Protein AF-A0A960SF03-F1 (afdb_monomer_lite)

Radius of gyration: 36.75 Å; chains: 1; bounding box: 116×66×114 Å

Sequence (237 aa):
MPNILRLIGLLGLVPLVPVLGNDIDDLQKKVNALTARVELLEKHLGMAKVSDAKALNTAPELLNLSELALIGKGKFETFCMACHKHEYSDPMLAPPMATVMDHYKQVLGKNKNKFVDTIVAWVKEPSTEKTLMPGAIRNFNLMPPFVLPDPDLEAIATYLFEAEIPKPGNFEEHLRMERRQLNQGGQGFGQGRGFGGNGRNLSQNQGLHTNTLRESETDSPSGSGHVSIKQSELTEL

pLDDT: mean 72.07, std 22.83, range [32.38, 98.25]

Secondary structure (DSSP, 8-state):
---------------------SHHHHHHHHHHHHHHHHHHHHHHHTPPPGGG-GGGTTHHHHTTS-HHHHHHHHHHHHHTTTTS-SS--SSPSS--HHHHHHHHHHHHTT-HHHHHHHHHHHHHS--TTT-S-HHHHHHH-PPPP----HHHHHHHHHHHHHS-PPPPTTHHHHHHHHHHHHHHTTSSS------------------------------------------------

Foldseek 3Di:
DDDDDDDDPDDDPPPPDPPPPDPVVVVVVVVVVVVVVVVVCCVVVVPPPPVPCPVCVVPPQVVQADPLLVLLVVLCVVPPCVQQPQADDVVHQFHHLLVVLVQLCVVVPLDLVVQLVLQLCCLQDPDCVSDSCVVRCVVNNTDDRDDDPSSNSSSNSSNSNRGPRRHYPCNVVVVVVVVVVVVVVVPPDDDPPDPPDDDDDDDDDDDDDDDDDDDDDDDDDDDDDDDDDDDDDDDDD

Structure (mmCIF, N/CA/C/O backbone):
data_AF-A0A960SF03-F1
#
_entry.id   AF-A0A960SF03-F1
#
loop_
_atom_site.group_PDB
_atom_site.id
_atom_site.type_symbol
_atom_site.label_atom_id
_atom_site.label_alt_id
_atom_site.label_comp_id
_atom_site.label_asym_id
_atom_site.label_entity_id
_atom_site.label_seq_id
_atom_site.pdbx_PDB_ins_code
_atom_site.Cartn_x
_atom_site.Cartn_y
_atom_site.Cartn_z
_atom_site.occupancy
_atom_site.B_iso_or_equiv
_atom_site.auth_seq_id
_atom_site.auth_comp_id
_atom_site.auth_asym_id
_atom_site.auth_atom_id
_atom_site.pdbx_PDB_model_num
ATOM 1 N N . MET A 1 1 ? -77.019 4.142 58.036 1.00 43.19 1 MET A N 1
ATOM 2 C CA . MET A 1 1 ? -76.338 3.587 56.845 1.00 43.19 1 MET A CA 1
ATOM 3 C C . MET A 1 1 ? -74.837 3.795 57.024 1.00 43.19 1 MET A C 1
ATOM 5 O O . MET A 1 1 ? -74.480 4.853 57.534 1.00 43.19 1 MET A O 1
ATOM 9 N N . PRO A 1 2 ? -73.982 2.800 56.739 1.00 48.50 2 PRO A N 1
ATOM 10 C CA . PRO A 1 2 ? -72.577 2.805 57.135 1.00 48.50 2 PRO A CA 1
ATOM 11 C C . PRO A 1 2 ? -71.659 3.483 56.101 1.00 48.50 2 PRO A C 1
ATOM 13 O O . PRO A 1 2 ? -71.870 3.353 54.904 1.00 48.50 2 PRO A O 1
ATOM 16 N N . ASN A 1 3 ? -70.652 4.189 56.626 1.00 41.06 3 ASN A N 1
ATOM 17 C CA . ASN A 1 3 ? -69.213 4.055 56.351 1.00 41.06 3 ASN A CA 1
ATOM 18 C C . ASN A 1 3 ? -68.720 3.989 54.883 1.00 41.06 3 ASN A C 1
ATOM 20 O O . ASN A 1 3 ? -69.037 3.049 54.166 1.00 41.06 3 ASN A O 1
ATOM 24 N N . ILE A 1 4 ? -67.807 4.896 54.500 1.00 47.69 4 ILE A N 1
ATOM 25 C CA . ILE A 1 4 ? -66.389 4.596 54.180 1.00 47.69 4 ILE A CA 1
ATOM 26 C C . ILE A 1 4 ? -65.708 5.836 53.564 1.00 47.69 4 ILE A C 1
ATOM 28 O O . ILE A 1 4 ? -66.005 6.280 52.457 1.00 47.69 4 ILE A O 1
ATOM 32 N N . LEU A 1 5 ? -64.757 6.354 54.342 1.00 47.44 5 LEU A N 1
ATOM 33 C CA . LEU A 1 5 ? -63.533 7.067 53.971 1.00 47.44 5 LEU A CA 1
ATOM 34 C C . LEU A 1 5 ? -63.107 6.906 52.494 1.00 47.44 5 LEU A C 1
ATOM 36 O O . LEU A 1 5 ? -62.785 5.801 52.055 1.00 47.44 5 LEU A O 1
ATOM 40 N N . ARG A 1 6 ? -62.958 8.015 51.759 1.00 50.38 6 ARG A N 1
ATOM 41 C CA . ARG A 1 6 ? -62.117 8.054 50.553 1.00 50.38 6 ARG A CA 1
ATOM 42 C C . ARG A 1 6 ? -61.042 9.132 50.649 1.00 50.38 6 ARG A C 1
ATOM 44 O O . ARG A 1 6 ? -61.290 10.309 50.438 1.00 50.38 6 ARG A O 1
ATOM 51 N N . LEU A 1 7 ? -59.865 8.618 51.001 1.00 45.84 7 LEU A N 1
ATOM 52 C CA . LEU A 1 7 ? -58.521 8.949 50.530 1.00 45.84 7 LEU A CA 1
ATOM 53 C C . LEU A 1 7 ? -58.148 10.429 50.373 1.00 45.84 7 LEU A C 1
ATOM 55 O O . LEU A 1 7 ? -58.387 11.071 49.355 1.00 45.84 7 LEU A O 1
ATOM 59 N N . ILE A 1 8 ? -57.374 10.870 51.361 1.00 48.88 8 ILE A N 1
ATOM 60 C CA . ILE A 1 8 ? -56.307 11.859 51.229 1.00 48.88 8 ILE A CA 1
ATOM 61 C C . ILE A 1 8 ? -55.327 11.347 50.159 1.00 48.88 8 ILE A C 1
ATOM 63 O O . ILE A 1 8 ? -54.711 10.294 50.331 1.00 48.88 8 ILE A O 1
ATOM 67 N N . GLY A 1 9 ? -55.206 12.079 49.050 1.00 40.88 9 GLY A N 1
ATOM 68 C CA . GLY A 1 9 ? -54.171 11.872 48.040 1.00 40.88 9 GLY A CA 1
ATOM 69 C C . GLY A 1 9 ? -52.809 12.218 48.630 1.00 40.88 9 GLY A C 1
ATOM 70 O O . GLY A 1 9 ? -52.430 13.385 48.692 1.00 40.88 9 GLY A O 1
ATOM 71 N N . LEU A 1 10 ? -52.118 11.193 49.124 1.00 44.62 10 LEU A N 1
ATOM 72 C CA . LEU A 1 10 ? -50.764 11.288 49.643 1.00 44.62 10 LEU A CA 1
ATOM 73 C C . LEU A 1 10 ? -49.784 11.577 48.501 1.00 44.62 10 LEU A C 1
ATOM 75 O O . LEU A 1 10 ? -49.874 10.995 47.420 1.00 44.62 10 LEU A O 1
ATOM 79 N N . LEU A 1 11 ? -48.836 12.460 48.804 1.00 50.38 11 LEU A N 1
ATOM 80 C CA . LEU A 1 11 ? -47.629 12.738 48.045 1.00 50.38 11 LEU A CA 1
ATOM 81 C C . LEU A 1 11 ? -47.018 11.465 47.443 1.00 50.38 11 LEU A C 1
ATOM 83 O O . LEU A 1 11 ? -46.666 10.531 48.159 1.00 50.38 11 LEU A O 1
ATOM 87 N N . GLY A 1 12 ? -46.798 11.502 46.135 1.00 41.81 12 GLY A N 1
ATOM 88 C CA . GLY A 1 12 ? -45.957 10.558 45.418 1.00 41.81 12 GLY A CA 1
ATOM 89 C C . GLY A 1 12 ? -45.112 11.307 44.401 1.00 41.81 12 GLY A C 1
ATOM 90 O O . GLY A 1 12 ? -45.303 11.140 43.201 1.00 41.81 12 GLY A O 1
ATOM 91 N N . LEU A 1 13 ? -44.202 12.168 44.874 1.00 49.03 13 LEU A N 1
ATOM 92 C CA . LEU A 1 13 ? -43.032 12.528 44.077 1.00 49.03 13 LEU A CA 1
ATOM 93 C C . LEU A 1 13 ? -42.278 11.215 43.842 1.00 49.03 13 LEU A C 1
ATOM 95 O O . LEU A 1 13 ? -41.669 10.680 44.765 1.00 49.03 13 LEU A O 1
ATOM 99 N N . VAL A 1 14 ? -42.370 10.665 42.636 1.00 52.06 14 VAL A N 1
ATOM 100 C CA . VAL A 1 14 ? -41.477 9.593 42.201 1.00 52.06 14 VAL A CA 1
ATOM 101 C C . VAL A 1 14 ? -40.095 10.234 42.072 1.00 52.06 14 VAL A C 1
ATOM 103 O O . VAL A 1 14 ? -39.940 11.127 41.234 1.00 52.06 14 VAL A O 1
ATOM 106 N N . PRO A 1 15 ? -39.090 9.859 42.883 1.00 48.31 15 PRO A N 1
ATOM 107 C CA . PRO A 1 15 ? -37.737 10.292 42.607 1.00 48.31 15 PRO A CA 1
ATOM 108 C C . PRO A 1 15 ? -37.318 9.632 41.294 1.00 48.31 15 PRO A C 1
ATOM 110 O O . PRO A 1 15 ? -37.231 8.408 41.189 1.00 48.31 15 PRO A O 1
ATOM 113 N N . LEU A 1 16 ? -37.097 10.464 40.278 1.00 48.81 16 LEU A N 1
ATOM 114 C CA . LEU A 1 16 ? -36.381 10.088 39.071 1.00 48.81 16 LEU A CA 1
ATOM 115 C C . LEU A 1 16 ? -34.968 9.685 39.520 1.00 48.81 16 LEU A C 1
ATOM 117 O O . LEU A 1 16 ? -34.125 10.539 39.782 1.00 48.81 16 LEU A O 1
ATOM 121 N N . VAL A 1 17 ? -34.723 8.389 39.698 1.00 55.31 17 VAL A N 1
ATOM 122 C CA . VAL A 1 17 ? -33.364 7.873 39.876 1.00 55.31 17 VAL A CA 1
ATOM 123 C C . VAL A 1 17 ? -32.687 7.950 38.507 1.00 55.31 17 VAL A C 1
ATOM 125 O O . VAL A 1 17 ? -33.192 7.333 37.565 1.00 55.31 17 VAL A O 1
ATOM 128 N N . PRO A 1 18 ? -31.568 8.674 38.344 1.00 49.56 18 PRO A N 1
ATOM 129 C CA . PRO A 1 18 ? -30.784 8.568 37.127 1.00 49.56 18 PRO A CA 1
ATOM 130 C C . PRO A 1 18 ? -30.083 7.203 37.122 1.00 49.56 18 PRO A C 1
ATOM 132 O O . PRO A 1 18 ? -29.080 6.996 37.799 1.00 49.56 18 PRO A O 1
ATOM 135 N N . VAL A 1 19 ? -30.616 6.253 36.353 1.00 53.06 19 VAL A N 1
ATOM 136 C CA . VAL A 1 19 ? -29.918 5.012 35.980 1.00 53.06 19 VAL A CA 1
ATOM 137 C C . VAL A 1 19 ? -28.962 5.341 34.834 1.00 53.06 19 VAL A C 1
ATOM 139 O O . VAL A 1 19 ? -29.223 4.984 33.697 1.00 53.06 19 VAL A O 1
ATOM 142 N N . LEU A 1 20 ? -27.897 6.092 35.120 1.00 53.28 20 LEU A N 1
ATOM 143 C CA . LEU A 1 20 ? -26.736 6.287 34.240 1.00 53.28 20 LEU A CA 1
ATOM 144 C C . LEU A 1 20 ? -25.526 6.671 35.102 1.00 53.28 20 LEU A C 1
ATOM 146 O O . LEU A 1 20 ? -25.058 7.803 35.097 1.00 53.28 20 LEU A O 1
ATOM 150 N N . GLY A 1 21 ? -25.039 5.727 35.892 1.00 56.41 21 GLY A N 1
ATOM 151 C CA . GLY A 1 21 ? -23.786 5.876 36.619 1.00 56.41 21 GLY A CA 1
ATOM 152 C C . GLY A 1 21 ? -23.222 4.489 36.802 1.00 56.41 21 GLY A C 1
ATOM 153 O O . GLY A 1 21 ? -23.765 3.761 37.621 1.00 56.41 21 GLY A O 1
ATOM 154 N N . ASN A 1 22 ? -22.277 4.109 35.936 1.00 61.88 22 ASN A N 1
ATOM 155 C CA . ASN A 1 22 ? -21.262 3.061 36.136 1.00 61.88 22 ASN A CA 1
ATOM 156 C C . ASN A 1 22 ? -20.388 2.849 34.881 1.00 61.88 22 ASN A C 1
ATOM 158 O O . ASN A 1 22 ? -19.283 2.339 35.019 1.00 61.88 22 ASN A O 1
ATOM 162 N N . ASP A 1 23 ? -20.807 3.292 33.689 1.00 68.19 23 ASP A N 1
ATOM 163 C CA . ASP A 1 23 ? -19.986 3.120 32.475 1.00 68.19 23 ASP A CA 1
ATOM 164 C C . ASP A 1 23 ? -18.963 4.248 32.273 1.00 68.19 23 ASP A C 1
ATOM 166 O O . ASP A 1 23 ? -17.817 3.997 31.911 1.00 68.19 23 ASP A O 1
ATOM 170 N N . ILE A 1 24 ? -19.337 5.501 32.554 1.00 76.31 24 ILE A N 1
ATOM 171 C CA . ILE A 1 24 ? -18.448 6.661 32.353 1.00 76.31 24 ILE A CA 1
ATOM 172 C C . ILE A 1 24 ? -17.311 6.671 33.380 1.00 76.31 24 ILE A C 1
ATOM 174 O O . ILE A 1 24 ? -16.165 6.917 33.016 1.00 76.31 24 ILE A O 1
ATOM 178 N N . ASP A 1 25 ? -17.600 6.350 34.641 1.00 83.12 25 ASP A N 1
ATOM 179 C CA . ASP A 1 25 ? -16.586 6.322 35.701 1.00 83.12 25 ASP A CA 1
ATOM 180 C C . ASP A 1 25 ? -15.591 5.167 35.512 1.00 83.12 25 ASP A C 1
ATOM 182 O O . ASP A 1 25 ? -14.389 5.330 35.742 1.00 83.12 25 ASP A O 1
ATOM 186 N N . ASP A 1 26 ? -16.064 4.010 35.038 1.00 85.44 26 ASP A N 1
ATOM 187 C CA . ASP A 1 26 ? -15.205 2.873 34.695 1.00 85.44 26 ASP A CA 1
ATOM 188 C C . ASP A 1 26 ? -14.326 3.178 33.473 1.00 85.44 26 ASP A C 1
ATOM 190 O O . ASP A 1 26 ? -13.121 2.902 33.479 1.00 85.44 26 ASP A O 1
ATOM 194 N N . LEU A 1 27 ? -14.887 3.832 32.451 1.00 80.12 27 LEU A N 1
ATOM 195 C CA . LEU A 1 27 ? -14.125 4.325 31.305 1.00 80.12 27 LEU A CA 1
ATOM 196 C C . LEU A 1 27 ? -13.080 5.357 31.730 1.00 80.12 27 LEU A C 1
ATOM 198 O O . LEU A 1 27 ? -11.919 5.233 31.345 1.00 80.12 27 LEU A O 1
ATOM 202 N N . GLN A 1 28 ? -13.439 6.314 32.583 1.00 85.69 28 GLN A N 1
ATOM 203 C CA . GLN A 1 28 ? -12.508 7.323 33.084 1.00 85.69 28 GLN A CA 1
ATOM 204 C C . GLN A 1 28 ? -11.370 6.681 33.884 1.00 85.69 28 GLN A C 1
ATOM 206 O O . GLN A 1 28 ? -10.205 7.057 33.750 1.00 85.69 28 GLN A O 1
ATOM 211 N N . LYS A 1 29 ? -11.679 5.650 34.674 1.00 91.38 29 LYS A N 1
ATOM 212 C CA . LYS A 1 29 ? -10.681 4.877 35.416 1.00 91.38 29 LYS A CA 1
ATOM 213 C C . LYS A 1 29 ? -9.733 4.118 34.486 1.00 91.38 29 LYS A C 1
ATOM 215 O O . LYS A 1 29 ? -8.525 4.115 34.728 1.00 91.38 29 LYS A O 1
ATOM 220 N N . LYS A 1 30 ? -10.250 3.511 33.412 1.00 88.44 30 LYS A N 1
ATOM 221 C CA . LYS A 1 30 ? -9.445 2.839 32.376 1.00 88.44 30 LYS A CA 1
ATOM 222 C C . LYS A 1 30 ? -8.558 3.823 31.617 1.00 88.44 30 LYS A C 1
ATOM 224 O O . LYS A 1 30 ? -7.379 3.532 31.428 1.00 88.44 30 LYS A O 1
ATOM 229 N N . VAL A 1 31 ? -9.089 4.989 31.248 1.00 89.81 31 VAL A N 1
ATOM 230 C CA . VAL A 1 31 ? -8.331 6.075 30.609 1.00 89.81 31 VAL A CA 1
ATOM 231 C C . VAL A 1 31 ? -7.186 6.517 31.516 1.00 89.81 31 VAL A C 1
ATOM 233 O O . VAL A 1 31 ? -6.037 6.486 31.091 1.00 89.81 31 VAL A O 1
ATOM 236 N N . ASN A 1 32 ? -7.455 6.804 32.790 1.00 92.12 32 ASN A N 1
ATOM 237 C CA . ASN A 1 32 ? -6.419 7.211 33.744 1.00 92.12 32 ASN A CA 1
ATOM 238 C C . ASN A 1 32 ? -5.330 6.138 33.924 1.00 92.12 32 ASN A C 1
ATOM 240 O O . ASN A 1 32 ? -4.143 6.455 33.996 1.00 92.12 32 ASN A O 1
ATOM 244 N N . ALA A 1 33 ? -5.717 4.860 33.967 1.00 89.25 33 ALA A N 1
ATOM 245 C CA . ALA A 1 33 ? -4.774 3.749 34.072 1.00 89.25 33 ALA A CA 1
ATOM 246 C C . ALA A 1 33 ? -3.902 3.590 32.813 1.00 89.25 33 ALA A C 1
ATOM 248 O O . ALA A 1 33 ? -2.727 3.231 32.919 1.00 89.25 33 ALA A O 1
ATOM 249 N N . LEU A 1 34 ? -4.455 3.855 31.627 1.00 87.56 34 LEU A N 1
ATOM 250 C CA . LEU A 1 34 ? -3.703 3.876 30.372 1.00 87.56 34 LEU A CA 1
ATOM 251 C C . LEU A 1 34 ? -2.738 5.063 30.327 1.00 87.56 34 LEU A C 1
ATOM 253 O O . LEU A 1 34 ? -1.565 4.855 30.028 1.00 87.56 34 LEU A O 1
ATOM 257 N N . THR A 1 35 ? -3.182 6.260 30.713 1.00 88.38 35 THR A N 1
ATOM 258 C CA . THR A 1 35 ? -2.333 7.459 30.791 1.00 88.38 35 THR A CA 1
ATOM 259 C C . THR A 1 35 ? -1.125 7.228 31.697 1.00 88.38 35 THR A C 1
ATOM 261 O O . THR A 1 35 ? 0.005 7.465 31.283 1.00 88.38 35 THR A O 1
ATOM 264 N N . ALA A 1 36 ? -1.328 6.645 32.883 1.00 87.69 36 ALA A N 1
ATOM 265 C CA . ALA A 1 36 ? -0.231 6.329 33.801 1.00 87.69 36 ALA A CA 1
ATOM 266 C C . ALA A 1 36 ? 0.775 5.315 33.219 1.00 87.69 36 ALA A C 1
ATOM 268 O O . ALA A 1 36 ? 1.974 5.388 33.491 1.00 87.69 36 ALA A O 1
ATOM 269 N N . ARG A 1 37 ? 0.310 4.357 32.402 1.00 85.50 37 ARG A N 1
ATOM 270 C CA . ARG A 1 37 ? 1.191 3.392 31.719 1.00 85.50 37 ARG A CA 1
ATOM 271 C C . ARG A 1 37 ? 1.975 4.046 30.587 1.00 85.50 37 ARG A C 1
ATOM 273 O O . ARG A 1 37 ? 3.140 3.703 30.411 1.00 85.50 37 ARG A O 1
ATOM 280 N N . VAL A 1 38 ? 1.369 4.979 29.856 1.00 83.00 38 VAL A N 1
ATOM 281 C CA . VAL A 1 38 ? 2.053 5.764 28.819 1.00 83.00 38 VAL A CA 1
ATOM 282 C C . VAL A 1 38 ? 3.149 6.627 29.446 1.00 83.00 38 VAL A C 1
ATOM 284 O O . VAL A 1 38 ? 4.294 6.516 29.024 1.00 83.00 38 VAL A O 1
ATOM 287 N N . GLU A 1 39 ? 2.861 7.364 30.522 1.00 84.50 39 GLU A N 1
ATOM 288 C CA . GLU A 1 39 ? 3.868 8.159 31.252 1.00 84.50 39 GLU A CA 1
ATOM 289 C C . GLU A 1 39 ? 5.032 7.297 31.773 1.00 84.50 39 GLU A C 1
ATOM 291 O O . GLU A 1 39 ? 6.203 7.684 31.717 1.00 84.50 39 GLU A O 1
ATOM 296 N N . LEU A 1 40 ? 4.727 6.091 32.267 1.00 82.50 40 LEU A N 1
ATOM 297 C CA . LEU A 1 40 ? 5.744 5.145 32.716 1.00 82.50 40 LEU A CA 1
ATOM 298 C C . LEU A 1 40 ? 6.638 4.679 31.560 1.00 82.50 40 LEU A C 1
ATOM 300 O O . LEU A 1 40 ? 7.853 4.574 31.743 1.00 82.50 40 LEU A O 1
ATOM 304 N N . LEU A 1 41 ? 6.055 4.400 30.392 1.00 77.19 41 LEU A N 1
ATOM 305 C CA . LEU A 1 41 ? 6.787 3.996 29.191 1.00 77.19 41 LEU A CA 1
ATOM 306 C C . LEU A 1 41 ? 7.643 5.138 28.642 1.00 77.19 41 LEU A C 1
ATOM 308 O O . LEU A 1 41 ? 8.810 4.907 28.345 1.00 77.19 41 LEU A O 1
ATOM 312 N N . GLU A 1 42 ? 7.122 6.364 28.589 1.00 77.38 42 GLU A N 1
ATOM 313 C CA . GLU A 1 42 ? 7.887 7.559 28.209 1.00 77.38 42 GLU A CA 1
ATOM 314 C C . GLU A 1 42 ? 9.136 7.720 29.089 1.00 77.38 42 GLU A C 1
ATOM 316 O O . GLU A 1 42 ? 10.246 7.903 28.583 1.00 77.38 42 GLU A O 1
ATOM 321 N N . LYS A 1 43 ? 8.979 7.545 30.410 1.00 77.56 43 LYS A N 1
ATOM 322 C CA . LYS A 1 43 ? 10.084 7.612 31.376 1.00 77.56 43 LYS A CA 1
ATOM 323 C C . LYS A 1 43 ? 11.126 6.508 31.176 1.00 77.56 43 LYS A C 1
ATOM 325 O O . LYS A 1 43 ? 12.312 6.764 31.365 1.00 77.56 43 LYS A O 1
ATOM 330 N N . HIS A 1 44 ? 10.701 5.292 30.834 1.00 75.31 44 HIS A N 1
ATOM 331 C CA . HIS A 1 44 ? 11.610 4.154 30.654 1.00 75.31 44 HIS A CA 1
ATOM 332 C C . HIS A 1 44 ? 12.299 4.145 29.288 1.00 75.31 44 HIS A C 1
ATOM 334 O O . HIS A 1 44 ? 13.425 3.667 29.182 1.00 75.31 44 HIS A O 1
ATOM 340 N N . LEU A 1 45 ? 11.642 4.674 28.256 1.00 69.00 45 LEU A N 1
ATOM 341 C CA . LEU A 1 45 ? 12.151 4.694 26.885 1.00 69.00 45 LEU A CA 1
ATOM 342 C C . LEU A 1 45 ? 12.932 5.976 26.557 1.00 69.00 45 LEU A C 1
ATOM 344 O O . LEU A 1 45 ? 13.491 6.078 25.469 1.00 69.00 45 LEU A O 1
ATOM 348 N N . GLY A 1 46 ? 12.987 6.953 27.473 1.00 59.41 46 GLY A N 1
ATOM 349 C CA . GLY A 1 46 ? 13.673 8.231 27.245 1.00 59.41 46 GLY A CA 1
ATOM 350 C C . GLY A 1 46 ? 13.066 9.039 26.094 1.00 59.41 46 GLY A C 1
ATOM 351 O O . GLY A 1 46 ? 13.752 9.858 25.485 1.00 59.41 46 GLY A O 1
ATOM 352 N N . MET A 1 47 ? 11.797 8.786 25.766 1.00 53.81 47 MET A N 1
ATOM 353 C CA . MET A 1 47 ? 11.090 9.469 24.686 1.00 53.81 47 MET A CA 1
ATOM 354 C C . MET A 1 47 ? 10.537 10.796 25.215 1.00 53.81 47 MET A C 1
ATOM 356 O O . MET A 1 47 ? 10.064 10.872 26.348 1.00 53.81 47 MET A O 1
ATOM 360 N N . ALA A 1 48 ? 10.639 11.855 24.407 1.00 54.22 48 ALA A N 1
ATOM 361 C CA . ALA A 1 48 ? 10.090 13.168 24.735 1.00 54.22 48 ALA A CA 1
ATOM 362 C C . ALA A 1 48 ? 8.600 13.058 25.104 1.00 54.22 48 ALA A C 1
ATOM 364 O O . ALA A 1 48 ? 7.882 12.252 24.511 1.00 54.22 48 ALA A O 1
ATOM 365 N N . LYS A 1 49 ? 8.145 13.874 26.065 1.00 55.44 49 LYS A N 1
ATOM 366 C CA . LYS A 1 49 ? 6.740 13.905 26.494 1.00 55.44 49 LYS A CA 1
ATOM 367 C C . LYS A 1 49 ? 5.839 14.081 25.277 1.00 55.44 49 LYS A C 1
ATOM 369 O O . LYS A 1 49 ? 6.119 14.939 24.437 1.00 55.44 49 LYS A O 1
ATOM 374 N N . VAL A 1 50 ? 4.712 13.372 25.221 1.00 54.91 50 VAL A N 1
ATOM 375 C CA . VAL A 1 50 ? 3.681 13.603 24.189 1.00 54.91 50 VAL A CA 1
ATOM 376 C C . VAL A 1 50 ? 3.224 15.075 24.157 1.00 54.91 50 VAL A C 1
ATOM 378 O O . VAL A 1 50 ? 2.871 15.584 23.096 1.00 54.91 50 VAL A O 1
ATOM 381 N N . SER A 1 51 ? 3.327 15.811 25.273 1.00 51.31 51 SER A N 1
ATOM 382 C CA . SER A 1 51 ? 3.062 17.260 25.331 1.00 51.31 51 SER A CA 1
ATOM 383 C C . SER A 1 51 ? 4.093 18.135 24.608 1.00 51.31 51 SER A C 1
ATOM 385 O O . SER A 1 51 ? 3.776 19.254 24.213 1.00 51.31 51 SER A O 1
ATOM 387 N N . ASP A 1 52 ? 5.319 17.642 24.437 1.00 51.72 52 ASP A N 1
ATOM 388 C CA . ASP A 1 52 ? 6.422 18.356 23.787 1.00 51.72 52 ASP A CA 1
ATOM 389 C C . ASP A 1 52 ? 6.506 18.020 22.287 1.00 51.72 52 ASP A C 1
ATOM 391 O O . ASP A 1 52 ? 7.337 18.571 21.559 1.00 51.72 52 ASP A O 1
ATOM 395 N N . ALA A 1 53 ? 5.591 17.178 21.785 1.00 48.09 53 ALA A N 1
ATOM 396 C CA . ALA A 1 53 ? 5.385 16.900 20.369 1.00 48.09 53 ALA A CA 1
ATOM 397 C C . ALA A 1 53 ? 4.743 18.098 19.639 1.00 48.09 53 ALA A C 1
ATOM 399 O O . ALA A 1 53 ? 3.725 17.994 18.958 1.00 48.09 53 ALA A O 1
ATOM 400 N N . LYS A 1 54 ? 5.420 19.250 19.664 1.00 44.81 54 LYS A N 1
ATOM 401 C CA . LYS A 1 54 ? 5.216 20.370 18.726 1.00 44.81 54 LYS A CA 1
ATOM 402 C C . LYS A 1 54 ? 5.498 19.968 17.260 1.00 44.81 54 LYS A C 1
ATOM 404 O O . LYS A 1 54 ? 5.302 20.766 16.345 1.00 44.81 54 LYS A O 1
ATOM 409 N N . ALA A 1 55 ? 5.919 18.721 17.033 1.00 42.31 55 ALA A N 1
ATOM 410 C CA . ALA A 1 55 ? 6.111 18.076 15.737 1.00 42.31 55 ALA A CA 1
ATOM 411 C C . ALA A 1 55 ? 4.867 17.328 15.197 1.00 42.31 55 ALA A C 1
ATOM 413 O O . ALA A 1 55 ? 4.978 16.647 14.185 1.00 42.31 55 ALA A O 1
ATOM 414 N N . LEU A 1 56 ? 3.684 17.470 15.809 1.00 42.97 56 LEU A N 1
ATOM 415 C CA . LEU A 1 56 ? 2.406 17.010 15.228 1.00 42.97 56 LEU A CA 1
ATOM 416 C C . LEU A 1 56 ? 1.712 18.061 14.344 1.00 42.97 56 LEU A C 1
ATOM 418 O O . LEU A 1 56 ? 0.617 17.830 13.843 1.00 42.97 56 LEU A O 1
ATOM 422 N N . ASN A 1 57 ? 2.368 19.191 14.061 1.00 46.78 57 ASN A N 1
ATOM 423 C CA . ASN A 1 57 ? 1.891 20.170 13.074 1.00 46.78 57 ASN A CA 1
ATOM 424 C C . ASN A 1 57 ? 2.038 19.695 11.607 1.00 46.78 57 ASN A C 1
ATOM 426 O O . ASN A 1 57 ? 1.945 20.498 10.687 1.00 46.78 57 ASN A O 1
ATOM 430 N N . THR A 1 58 ? 2.202 18.390 11.374 1.00 48.56 58 THR A N 1
ATOM 431 C CA . THR A 1 58 ? 1.857 17.685 10.121 1.00 48.56 58 THR A CA 1
ATOM 432 C C . THR A 1 58 ? 0.339 17.460 9.970 1.00 48.56 58 THR A C 1
ATOM 434 O O . THR A 1 58 ? -0.115 16.731 9.092 1.00 48.56 58 THR A O 1
ATOM 437 N N . ALA A 1 59 ? -0.464 18.125 10.807 1.00 52.78 59 ALA A N 1
ATOM 438 C CA . ALA A 1 59 ? -1.882 17.886 11.046 1.00 52.78 59 ALA A CA 1
ATOM 439 C C . ALA A 1 59 ? -2.889 18.024 9.882 1.00 52.78 59 ALA A C 1
ATOM 441 O O . ALA A 1 59 ? -3.943 17.407 10.015 1.00 52.78 59 ALA A O 1
ATOM 442 N N . PRO A 1 60 ? -2.694 18.757 8.764 1.00 54.62 60 PRO A N 1
ATOM 443 C CA . PRO A 1 60 ? -3.802 18.901 7.814 1.00 54.62 60 PRO A CA 1
ATOM 444 C C . PRO A 1 60 ? -4.132 17.607 7.053 1.00 54.62 60 PRO A C 1
ATOM 446 O O . PRO A 1 60 ? -5.282 17.428 6.662 1.00 54.62 60 PRO A O 1
ATOM 449 N N . GLU A 1 61 ? -3.175 16.689 6.870 1.00 55.97 61 GLU A N 1
ATOM 450 C CA . GLU A 1 61 ? -3.429 15.429 6.153 1.00 55.97 61 GLU A CA 1
ATOM 451 C C . GLU A 1 61 ? -4.080 14.366 7.054 1.00 55.97 61 GLU A C 1
ATOM 453 O O . GLU A 1 61 ? -5.033 13.706 6.646 1.00 55.97 61 GLU A O 1
ATOM 458 N N . LEU A 1 62 ? -3.646 14.263 8.317 1.00 61.69 62 LEU A N 1
ATOM 459 C CA . LEU A 1 62 ? -4.182 13.287 9.279 1.00 61.69 62 LEU A CA 1
ATOM 460 C C . LEU A 1 62 ? -5.654 13.537 9.637 1.00 61.69 62 LEU A C 1
ATOM 462 O O . LEU A 1 62 ? -6.355 12.599 10.000 1.00 61.69 62 LEU A O 1
ATOM 466 N N . LEU A 1 63 ? -6.133 14.779 9.513 1.00 69.50 63 LEU A N 1
ATOM 467 C CA . LEU A 1 63 ? -7.531 15.139 9.776 1.00 69.50 63 LEU A CA 1
ATOM 468 C C . LEU A 1 63 ? -8.511 14.594 8.724 1.00 69.50 63 LEU A C 1
ATOM 470 O O . LEU A 1 63 ? -9.707 14.535 8.996 1.00 69.50 63 LEU A O 1
ATOM 474 N N . ASN A 1 64 ? -8.022 14.205 7.542 1.00 81.56 64 ASN A N 1
ATOM 475 C CA . ASN A 1 64 ? -8.853 13.721 6.435 1.00 81.56 64 ASN A CA 1
ATOM 476 C C . ASN A 1 64 ? -8.793 12.196 6.252 1.00 81.56 64 ASN A C 1
ATOM 478 O O . ASN A 1 64 ? -9.488 11.661 5.388 1.00 81.56 64 ASN A O 1
ATOM 482 N N . LEU A 1 65 ? -7.972 11.503 7.045 1.00 89.56 65 LEU A N 1
ATOM 483 C CA . LEU A 1 65 ? -7.872 10.049 7.027 1.00 89.56 65 LEU A CA 1
ATOM 484 C C . LEU A 1 65 ? -8.875 9.433 7.999 1.00 89.56 65 LEU A C 1
ATOM 486 O O . LEU A 1 65 ? -9.079 9.921 9.111 1.00 89.56 65 LEU A O 1
ATOM 490 N N . SER A 1 66 ? -9.474 8.318 7.596 1.00 93.75 66 SER A N 1
ATOM 491 C CA . SER A 1 66 ? -10.241 7.485 8.517 1.00 93.75 66 SER A CA 1
ATOM 492 C C . SER A 1 66 ? -9.343 6.908 9.619 1.00 93.75 66 SER A C 1
ATOM 494 O O . SER A 1 66 ? -8.139 6.718 9.435 1.00 93.75 66 SER A O 1
ATOM 496 N N . GLU A 1 67 ? -9.932 6.555 10.763 1.00 93.12 67 GLU A N 1
ATOM 497 C CA . GLU A 1 67 ? -9.215 5.868 11.849 1.00 93.12 67 GLU A CA 1
ATOM 498 C C . GLU A 1 67 ? -8.521 4.589 11.349 1.00 93.12 67 GLU A C 1
ATOM 500 O O . GLU A 1 67 ? -7.366 4.316 11.679 1.00 93.12 67 GLU A O 1
ATOM 505 N N . LEU A 1 68 ? -9.192 3.855 10.458 1.00 94.75 68 LEU A N 1
ATOM 506 C CA . LEU A 1 68 ? -8.644 2.665 9.820 1.00 94.75 68 LEU A CA 1
ATOM 507 C C . LEU A 1 68 ? -7.427 2.986 8.932 1.00 94.75 68 LEU A C 1
ATOM 509 O O . LEU A 1 68 ? -6.436 2.258 8.973 1.00 94.75 68 LEU A O 1
ATOM 513 N N . ALA A 1 69 ? -7.455 4.089 8.174 1.00 95.38 69 ALA A N 1
ATOM 514 C CA . ALA A 1 69 ? -6.297 4.559 7.412 1.00 95.38 69 ALA A CA 1
ATOM 515 C C . ALA A 1 69 ? -5.138 4.997 8.319 1.00 95.38 69 ALA A C 1
ATOM 517 O O . ALA A 1 69 ? -3.978 4.775 7.977 1.00 95.38 69 ALA A O 1
ATOM 518 N N . LEU A 1 70 ? -5.408 5.573 9.492 1.00 93.62 70 LEU A N 1
ATOM 519 C CA . LEU A 1 70 ? -4.349 5.936 10.435 1.00 93.62 70 LEU A CA 1
ATOM 520 C C . LEU A 1 70 ? -3.629 4.695 10.986 1.00 93.62 70 LEU A C 1
ATOM 522 O O . LEU A 1 70 ? -2.398 4.662 11.037 1.00 93.62 70 LEU A O 1
ATOM 526 N N . ILE A 1 71 ? -4.387 3.646 11.321 1.00 94.75 71 ILE A N 1
ATOM 527 C CA . ILE A 1 71 ? -3.836 2.329 11.677 1.00 94.75 71 ILE A CA 1
ATOM 528 C C . ILE A 1 71 ? -3.036 1.758 10.497 1.00 94.75 71 ILE A C 1
ATOM 530 O O . ILE A 1 71 ? -1.912 1.278 10.667 1.00 94.75 71 ILE A O 1
ATOM 534 N N . GLY A 1 72 ? -3.599 1.851 9.292 1.00 96.75 72 GLY A N 1
ATOM 535 C CA . GLY A 1 72 ? -2.979 1.406 8.050 1.00 96.75 72 GLY A CA 1
ATOM 536 C C . GLY A 1 72 ? -1.635 2.060 7.765 1.00 96.75 72 GLY A C 1
ATOM 537 O O . GLY A 1 72 ? -0.696 1.364 7.387 1.00 96.75 72 GLY A O 1
ATOM 538 N N . LYS A 1 73 ? -1.510 3.368 8.012 1.00 95.25 73 LYS A N 1
ATOM 539 C CA . LYS A 1 73 ? -0.264 4.126 7.840 1.00 95.25 73 LYS A CA 1
ATOM 540 C C . LYS A 1 73 ? 0.876 3.528 8.660 1.00 95.25 73 LYS A C 1
ATOM 542 O O . LYS A 1 73 ? 1.924 3.212 8.106 1.00 95.25 73 LYS A O 1
ATOM 547 N N . GLY A 1 74 ? 0.658 3.310 9.959 1.00 94.44 74 GLY A N 1
ATOM 548 C CA . GLY A 1 74 ? 1.688 2.743 10.836 1.00 94.44 74 GLY A CA 1
ATOM 549 C C . GLY A 1 74 ? 2.100 1.326 10.422 1.00 94.44 74 GLY A C 1
ATOM 550 O O . GLY A 1 74 ? 3.280 0.972 10.457 1.00 94.44 74 GLY A O 1
ATOM 551 N N . LYS A 1 75 ? 1.142 0.515 9.958 1.00 96.50 75 LYS A N 1
ATOM 552 C CA . LYS A 1 75 ? 1.422 -0.834 9.444 1.00 96.50 75 LYS A CA 1
ATOM 553 C C . LYS A 1 75 ? 2.185 -0.795 8.120 1.00 96.50 75 LYS A C 1
ATOM 555 O O . LYS A 1 75 ? 3.142 -1.544 7.954 1.00 96.50 75 LYS A O 1
ATOM 560 N N . PHE A 1 76 ? 1.817 0.100 7.208 1.00 95.81 76 PHE A N 1
ATOM 561 C CA . PHE A 1 76 ? 2.524 0.297 5.946 1.00 95.81 76 PHE A CA 1
ATOM 562 C C . PHE A 1 76 ? 3.990 0.696 6.176 1.00 95.81 76 PHE A C 1
ATOM 564 O O . PHE A 1 76 ? 4.898 0.103 5.591 1.00 95.81 76 PHE A O 1
ATOM 571 N N . GLU A 1 77 ? 4.225 1.647 7.082 1.00 94.62 77 GLU A N 1
ATOM 572 C CA . GLU A 1 77 ? 5.568 2.082 7.483 1.00 94.62 77 GLU A CA 1
ATOM 573 C C . GLU A 1 77 ? 6.393 0.935 8.075 1.00 94.62 77 GLU A C 1
ATOM 575 O O . GLU A 1 77 ? 7.578 0.800 7.774 1.00 94.62 77 GLU A O 1
ATOM 580 N N . THR A 1 78 ? 5.757 0.070 8.865 1.00 95.00 78 THR A N 1
ATOM 581 C CA . THR A 1 78 ? 6.425 -1.053 9.535 1.00 95.00 78 THR A CA 1
ATOM 582 C C . THR A 1 78 ? 6.751 -2.201 8.577 1.00 95.00 78 THR A C 1
ATOM 584 O O . THR A 1 78 ? 7.838 -2.772 8.645 1.00 95.00 78 THR A O 1
ATOM 587 N N . PHE A 1 79 ? 5.817 -2.565 7.695 1.00 95.69 79 PHE A N 1
ATOM 588 C CA . PHE A 1 79 ? 5.892 -3.820 6.940 1.00 95.69 79 PHE A CA 1
ATOM 589 C C . PHE A 1 79 ? 6.222 -3.640 5.458 1.00 95.69 79 PHE A C 1
ATOM 591 O O . PHE A 1 79 ? 6.817 -4.527 4.854 1.00 95.69 79 PHE A O 1
ATOM 598 N N . CYS A 1 80 ? 5.850 -2.513 4.851 1.00 95.62 80 CYS A N 1
ATOM 599 C CA . CYS A 1 80 ? 5.901 -2.346 3.397 1.00 95.62 80 CYS A CA 1
ATOM 600 C C . CYS A 1 80 ? 7.040 -1.419 2.952 1.00 95.62 80 CYS A C 1
ATOM 602 O O . CYS A 1 80 ? 7.661 -1.652 1.911 1.00 95.62 80 CYS A O 1
ATOM 604 N N . MET A 1 81 ? 7.352 -0.388 3.745 1.00 93.44 81 MET A N 1
ATOM 605 C CA . MET A 1 81 ? 8.352 0.630 3.389 1.00 93.44 81 MET A CA 1
ATOM 606 C C . MET A 1 81 ? 9.795 0.123 3.330 1.00 93.44 81 MET A C 1
ATOM 608 O O . MET A 1 81 ? 10.641 0.793 2.737 1.00 93.44 81 MET A O 1
ATOM 612 N N . ALA A 1 82 ? 10.083 -1.062 3.877 1.00 91.69 82 ALA A N 1
ATOM 613 C CA . ALA A 1 82 ? 11.391 -1.702 3.732 1.00 91.69 82 ALA A CA 1
ATOM 614 C C . ALA A 1 82 ? 11.780 -1.886 2.252 1.00 91.69 82 ALA A C 1
ATOM 616 O O . ALA A 1 82 ? 12.945 -1.712 1.890 1.00 91.69 82 ALA A O 1
ATOM 617 N N . CYS A 1 83 ? 10.791 -2.167 1.396 1.00 94.31 83 CYS A N 1
ATOM 618 C CA . CYS A 1 83 ? 10.976 -2.308 -0.048 1.00 94.31 83 CYS A CA 1
ATOM 619 C C . CYS A 1 83 ? 10.332 -1.155 -0.837 1.00 94.31 83 CYS A C 1
ATOM 621 O O . CYS A 1 83 ? 10.931 -0.659 -1.790 1.00 94.31 83 CYS A O 1
ATOM 623 N N . HIS A 1 84 ? 9.136 -0.701 -0.442 1.00 93.62 84 HIS A N 1
ATOM 624 C CA . HIS A 1 84 ? 8.374 0.347 -1.131 1.00 93.62 84 HIS A CA 1
ATOM 625 C C . HIS A 1 84 ? 8.666 1.743 -0.571 1.00 93.62 84 HIS A C 1
ATOM 627 O O . HIS A 1 84 ? 7.836 2.351 0.107 1.00 93.62 84 HIS A O 1
ATOM 633 N N . LYS A 1 85 ? 9.860 2.263 -0.851 1.00 87.44 85 LYS A N 1
ATOM 634 C CA . LYS A 1 85 ? 10.260 3.607 -0.416 1.00 87.44 85 LYS A CA 1
ATOM 635 C C . LYS A 1 85 ? 9.485 4.700 -1.165 1.00 87.44 85 LYS A C 1
ATOM 637 O O . LYS A 1 85 ? 9.058 4.503 -2.303 1.00 87.44 85 LYS A O 1
ATOM 642 N N . HIS A 1 86 ? 9.318 5.853 -0.514 1.00 82.75 86 HIS A N 1
ATOM 643 C CA . HIS A 1 86 ? 8.730 7.048 -1.132 1.00 82.75 86 HIS A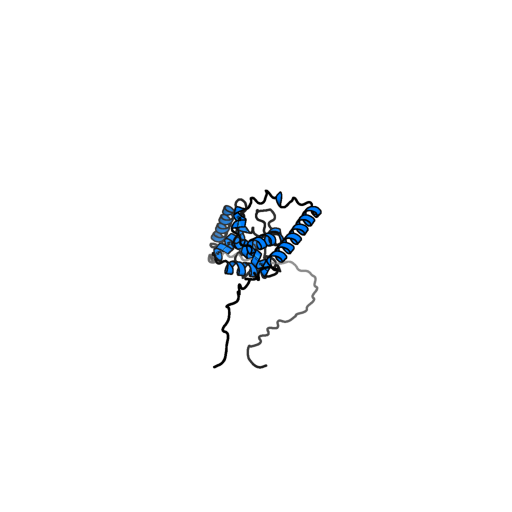 CA 1
ATOM 644 C C . HIS A 1 86 ? 9.676 7.653 -2.170 1.00 82.75 86 HIS A C 1
ATOM 646 O O . HIS A 1 86 ? 9.282 7.876 -3.310 1.00 82.75 86 HIS A O 1
ATOM 652 N N . GLU A 1 87 ? 10.934 7.859 -1.776 1.00 80.00 87 GLU A N 1
ATOM 653 C CA . GLU A 1 87 ? 11.974 8.412 -2.638 1.00 80.00 87 GLU A CA 1
ATOM 654 C C . GLU A 1 87 ? 12.635 7.338 -3.503 1.00 80.00 87 GLU A C 1
ATOM 656 O O . GLU A 1 87 ? 12.804 6.190 -3.077 1.00 80.00 87 GLU A O 1
ATOM 661 N N . TYR A 1 88 ? 13.071 7.728 -4.702 1.00 78.75 88 TYR A N 1
ATOM 662 C CA . TYR A 1 88 ? 13.952 6.887 -5.505 1.00 78.75 88 TYR A CA 1
ATOM 663 C C . TYR A 1 88 ? 15.305 6.737 -4.795 1.00 78.75 88 TYR A C 1
ATOM 665 O O . TYR A 1 88 ? 15.947 7.726 -4.444 1.00 78.75 88 TYR A O 1
ATOM 673 N N . SER A 1 89 ? 15.763 5.499 -4.611 1.00 77.25 89 SER A N 1
ATOM 674 C CA . SER A 1 89 ? 17.107 5.190 -4.111 1.00 77.25 89 SER A CA 1
ATOM 675 C C . SER A 1 89 ? 17.780 4.138 -4.982 1.00 77.25 89 SER A C 1
ATOM 677 O O . SER A 1 89 ? 17.095 3.270 -5.504 1.00 77.25 89 SER A O 1
ATOM 679 N N . ASP A 1 90 ? 19.104 4.146 -5.086 1.00 75.31 90 ASP A N 1
ATOM 680 C CA . ASP A 1 90 ? 19.839 3.037 -5.703 1.00 75.31 90 ASP A CA 1
ATOM 681 C C . ASP A 1 90 ? 20.472 2.163 -4.601 1.00 75.31 90 ASP A C 1
ATOM 683 O O . ASP A 1 90 ? 21.278 2.685 -3.824 1.00 75.31 90 ASP A O 1
ATOM 687 N N . PRO A 1 91 ? 20.097 0.875 -4.454 1.00 82.75 91 PRO A N 1
ATOM 688 C CA . PRO A 1 91 ? 19.083 0.135 -5.216 1.00 82.75 91 PRO A CA 1
ATOM 689 C C . PRO A 1 91 ? 17.639 0.356 -4.712 1.00 82.75 91 PRO A C 1
ATOM 691 O O . PRO A 1 91 ? 17.396 0.559 -3.517 1.00 82.75 91 PRO A O 1
ATOM 694 N N . MET A 1 92 ? 16.662 0.243 -5.622 1.00 88.38 92 MET A N 1
ATOM 695 C CA . MET A 1 92 ? 15.239 0.052 -5.294 1.00 88.38 92 MET A CA 1
ATOM 696 C C . MET A 1 92 ? 14.901 -1.441 -5.366 1.00 88.38 92 MET A C 1
ATOM 698 O O . MET A 1 92 ? 15.205 -2.094 -6.360 1.00 88.38 92 MET A O 1
ATOM 702 N N . LEU A 1 93 ? 14.232 -1.970 -4.336 1.00 93.81 93 LEU A N 1
ATOM 703 C CA . LEU A 1 93 ? 13.809 -3.380 -4.286 1.00 93.81 93 LEU A CA 1
ATOM 704 C C . LEU A 1 93 ? 12.387 -3.606 -4.815 1.00 93.81 93 LEU A C 1
ATOM 706 O O . LEU A 1 93 ? 12.017 -4.728 -5.140 1.00 93.81 93 LEU A O 1
ATOM 710 N N . ALA A 1 94 ? 11.583 -2.549 -4.871 1.00 95.19 94 ALA A N 1
ATOM 711 C CA . ALA A 1 94 ? 10.197 -2.577 -5.310 1.00 95.19 94 ALA A CA 1
ATOM 712 C C . ALA A 1 94 ? 9.838 -1.212 -5.925 1.00 95.19 94 ALA A C 1
ATOM 714 O O . ALA A 1 94 ? 10.555 -0.233 -5.692 1.00 95.19 94 ALA A O 1
ATOM 715 N N . PRO A 1 95 ? 8.744 -1.099 -6.698 1.00 93.62 95 PRO A N 1
ATOM 716 C CA . PRO A 1 95 ? 8.326 0.193 -7.231 1.00 93.62 95 PRO A CA 1
ATOM 717 C C . PRO A 1 95 ? 7.970 1.168 -6.094 1.00 93.62 95 PRO A C 1
ATOM 719 O O . PRO A 1 95 ? 7.382 0.739 -5.092 1.00 93.62 95 PRO A O 1
ATOM 722 N N . PRO A 1 96 ? 8.256 2.477 -6.242 1.00 92.81 96 PRO A N 1
ATOM 723 C CA . PRO A 1 96 ? 7.795 3.477 -5.288 1.00 92.81 96 PRO A CA 1
ATOM 724 C C . PRO A 1 96 ? 6.280 3.411 -5.131 1.00 92.81 96 PRO A C 1
ATOM 726 O O . PRO A 1 96 ? 5.549 3.268 -6.118 1.00 92.81 96 PRO A O 1
ATOM 729 N N . MET A 1 97 ? 5.797 3.543 -3.897 1.00 93.56 97 MET A N 1
ATOM 730 C CA . MET A 1 97 ? 4.372 3.356 -3.620 1.00 93.56 97 MET A CA 1
ATOM 731 C C . MET A 1 97 ? 3.501 4.379 -4.361 1.00 93.56 97 MET A C 1
ATOM 733 O O . MET A 1 97 ? 2.441 4.020 -4.862 1.00 93.56 97 MET A O 1
ATOM 737 N N . ALA A 1 98 ? 3.981 5.613 -4.551 1.00 91.12 98 ALA A N 1
ATOM 738 C CA . ALA A 1 98 ? 3.289 6.623 -5.353 1.00 91.12 98 ALA A CA 1
ATOM 739 C C . ALA A 1 98 ? 2.972 6.140 -6.784 1.00 91.12 98 ALA A C 1
ATOM 741 O O . ALA A 1 98 ? 1.860 6.352 -7.267 1.00 91.12 98 ALA A O 1
ATOM 742 N N . THR A 1 99 ? 3.903 5.434 -7.442 1.00 89.94 99 THR A N 1
ATOM 743 C CA . THR A 1 99 ? 3.696 4.865 -8.789 1.00 89.94 99 THR A CA 1
ATOM 744 C C . THR A 1 99 ? 2.635 3.772 -8.767 1.00 89.94 99 THR A C 1
ATOM 746 O O . THR A 1 99 ? 1.775 3.718 -9.646 1.00 89.94 99 THR A O 1
ATOM 749 N N . VAL A 1 100 ? 2.683 2.900 -7.754 1.00 93.31 100 VAL A N 1
ATOM 750 C CA . VAL A 1 100 ? 1.703 1.819 -7.590 1.00 93.31 100 VAL A CA 1
ATOM 751 C C . VAL A 1 100 ? 0.305 2.405 -7.408 1.00 93.31 100 VAL A C 1
ATOM 753 O O . VAL A 1 100 ? -0.634 1.987 -8.084 1.00 93.31 100 VAL A O 1
ATOM 756 N N . MET A 1 101 ? 0.172 3.416 -6.548 1.00 92.12 101 MET A N 1
ATOM 757 C CA . MET A 1 101 ? -1.107 4.064 -6.266 1.00 92.12 101 MET A CA 1
ATOM 758 C C . MET A 1 101 ? -1.677 4.788 -7.475 1.00 92.12 101 MET A C 1
ATOM 760 O O . MET A 1 101 ? -2.865 4.630 -7.750 1.00 92.12 101 MET A O 1
ATOM 764 N N . ASP A 1 102 ? -0.852 5.536 -8.211 1.00 89.44 102 ASP A N 1
ATOM 765 C CA . ASP A 1 102 ? -1.278 6.221 -9.433 1.00 89.44 102 ASP A CA 1
ATOM 766 C C . ASP A 1 102 ? -1.854 5.218 -10.444 1.00 89.44 102 ASP A C 1
ATOM 768 O O . ASP A 1 102 ? -2.984 5.376 -10.908 1.00 89.44 102 ASP A O 1
ATOM 772 N N . HIS A 1 103 ? -1.141 4.113 -10.690 1.00 91.44 103 HIS A N 1
ATOM 773 C CA . HIS A 1 103 ? -1.571 3.103 -11.654 1.00 91.44 103 HIS A CA 1
ATOM 774 C C . HIS A 1 103 ? -2.843 2.365 -11.217 1.00 91.44 103 HIS A C 1
ATOM 776 O O . HIS A 1 103 ? -3.794 2.233 -11.990 1.00 91.44 103 HIS A O 1
ATOM 782 N N . TYR A 1 104 ? -2.904 1.910 -9.963 1.00 93.38 104 TYR A N 1
ATOM 783 C CA . TYR A 1 104 ? -4.072 1.186 -9.457 1.00 93.38 104 TYR A CA 1
ATOM 784 C C . TYR A 1 104 ? -5.310 2.087 -9.399 1.00 93.38 104 TYR A C 1
ATOM 786 O O . TYR A 1 104 ? -6.390 1.658 -9.805 1.00 93.38 104 TYR A O 1
ATOM 794 N N . LYS A 1 105 ? -5.174 3.349 -8.969 1.00 91.25 105 LYS A N 1
ATOM 795 C CA . LYS A 1 105 ? -6.282 4.321 -8.973 1.00 91.25 105 LYS A CA 1
ATOM 796 C C . LYS A 1 105 ? -6.712 4.677 -10.399 1.00 91.25 105 LYS A C 1
ATOM 798 O O . LYS A 1 105 ? -7.907 4.843 -10.639 1.00 91.25 105 LYS A O 1
ATOM 803 N N . GLN A 1 106 ? -5.787 4.732 -11.360 1.00 91.50 106 GLN A N 1
ATOM 804 C CA . GLN A 1 106 ? -6.118 4.943 -12.771 1.00 91.50 106 GLN A CA 1
ATOM 805 C C . GLN A 1 106 ? -6.943 3.782 -13.353 1.00 91.50 106 GLN A C 1
ATOM 807 O O . GLN A 1 106 ? -7.926 4.028 -14.050 1.00 91.50 106 GLN A O 1
ATOM 812 N N . VAL A 1 107 ? -6.568 2.531 -13.066 1.00 92.75 107 VAL A N 1
ATOM 813 C CA . VAL A 1 107 ? -7.242 1.333 -13.603 1.00 92.75 107 VAL A CA 1
ATOM 814 C C . VAL A 1 107 ? -8.563 1.036 -12.884 1.00 92.75 107 VAL A C 1
ATOM 816 O O . VAL A 1 107 ? -9.553 0.670 -13.518 1.00 92.75 107 VAL A O 1
ATOM 819 N N . LEU A 1 108 ? -8.599 1.176 -11.556 1.00 92.94 108 LEU A N 1
ATOM 820 C CA . LEU A 1 108 ? -9.754 0.806 -10.728 1.00 92.94 108 LEU A CA 1
ATOM 821 C C . LEU A 1 108 ? -10.737 1.965 -10.504 1.00 92.94 108 LEU A C 1
ATOM 823 O O . LEU A 1 108 ? -11.884 1.728 -10.114 1.00 92.94 108 LEU A O 1
ATOM 827 N N . GLY A 1 109 ? -10.319 3.204 -10.769 1.00 90.38 109 GLY A N 1
ATOM 828 C CA . GLY A 1 109 ? -11.102 4.409 -10.521 1.00 90.38 109 GLY A CA 1
ATOM 829 C C . GLY A 1 109 ? -11.231 4.737 -9.029 1.00 90.38 109 GLY A C 1
ATOM 830 O O . GLY A 1 109 ? -10.399 4.367 -8.205 1.00 9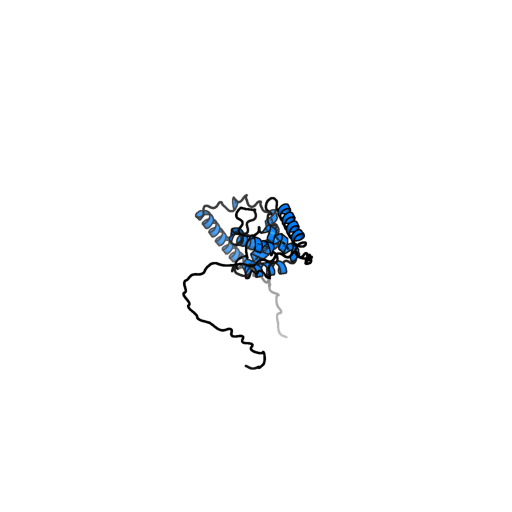0.38 109 GLY A O 1
ATOM 831 N N . LYS A 1 110 ? -12.307 5.444 -8.664 1.00 88.56 110 LYS A N 1
ATOM 832 C CA . LYS A 1 110 ? -12.562 5.921 -7.288 1.00 88.56 110 LYS A CA 1
ATOM 833 C C . LYS A 1 110 ? -13.347 4.931 -6.410 1.00 88.56 110 LYS A C 1
ATOM 835 O O . LYS A 1 110 ? -13.917 5.333 -5.399 1.00 88.56 110 LYS A O 1
ATOM 840 N N . ASN A 1 111 ? -13.430 3.654 -6.786 1.00 93.50 111 ASN A N 1
ATOM 841 C CA . ASN A 1 111 ? -14.139 2.655 -5.985 1.00 93.50 111 ASN A CA 1
ATOM 842 C C . ASN A 1 111 ? -13.224 2.119 -4.873 1.00 93.50 111 ASN A C 1
ATOM 844 O O . ASN A 1 111 ? -12.382 1.258 -5.127 1.00 93.50 111 ASN A O 1
ATOM 848 N N . LYS A 1 112 ? -13.419 2.624 -3.648 1.00 94.56 112 LYS A N 1
ATOM 849 C CA . LYS A 1 112 ? -12.623 2.250 -2.471 1.00 94.56 112 LYS A CA 1
ATOM 850 C C . LYS A 1 112 ? -12.646 0.745 -2.200 1.00 94.56 112 LYS A C 1
ATOM 852 O O . LYS A 1 112 ? -11.583 0.160 -2.052 1.00 94.56 112 LYS A O 1
ATOM 857 N N . ASN A 1 113 ? -13.820 0.115 -2.184 1.00 96.12 113 ASN A N 1
ATOM 858 C CA . ASN A 1 113 ? -13.938 -1.311 -1.853 1.00 96.12 113 ASN A CA 1
ATOM 859 C C . ASN A 1 113 ? -13.203 -2.172 -2.882 1.00 96.12 113 ASN A C 1
ATOM 861 O O . ASN A 1 113 ? -12.357 -2.977 -2.520 1.00 96.12 113 ASN A O 1
ATOM 865 N N . LYS A 1 114 ? -13.420 -1.901 -4.177 1.00 96.50 114 LYS A N 1
ATOM 866 C CA . LYS A 1 114 ? -12.708 -2.605 -5.253 1.00 96.50 114 LYS A CA 1
ATOM 867 C C . LYS A 1 114 ? -11.194 -2.433 -5.132 1.00 96.50 114 LYS A C 1
ATOM 869 O O . LYS A 1 114 ? -10.453 -3.384 -5.362 1.00 96.50 114 LYS A O 1
ATOM 874 N N . PHE A 1 115 ? -10.734 -1.226 -4.804 1.00 96.38 115 PHE A N 1
ATOM 875 C CA . PHE A 1 115 ? -9.319 -0.954 -4.585 1.00 96.38 115 PHE A CA 1
ATOM 876 C C . PHE A 1 115 ? -8.767 -1.765 -3.408 1.00 96.38 115 PHE A C 1
ATOM 878 O O . PHE A 1 115 ? -7.765 -2.456 -3.576 1.00 96.38 115 PHE A O 1
ATOM 885 N N . VAL A 1 116 ? -9.440 -1.721 -2.255 1.00 97.25 116 VAL A N 1
ATOM 886 C CA . VAL A 1 116 ? -9.043 -2.450 -1.044 1.00 97.25 116 VAL A CA 1
ATOM 887 C C . VAL A 1 116 ? -8.965 -3.948 -1.318 1.00 97.25 116 VAL A C 1
ATOM 889 O O . VAL A 1 116 ? -7.899 -4.530 -1.132 1.00 97.25 116 VAL A O 1
ATOM 892 N N . ASP A 1 117 ? -10.022 -4.541 -1.871 1.00 97.25 117 ASP A N 1
ATOM 893 C CA . ASP A 1 117 ? -10.074 -5.972 -2.191 1.00 97.25 117 ASP A CA 1
ATOM 894 C C . ASP A 1 117 ? -8.946 -6.382 -3.150 1.00 97.25 117 ASP A C 1
ATOM 896 O O . ASP A 1 117 ? -8.314 -7.425 -2.979 1.00 97.25 117 ASP A O 1
ATOM 900 N N . THR A 1 118 ? -8.649 -5.536 -4.144 1.00 96.88 118 THR A N 1
ATOM 901 C CA . THR A 1 118 ? -7.589 -5.797 -5.128 1.00 96.88 118 THR A CA 1
ATOM 902 C C . THR A 1 118 ? -6.204 -5.769 -4.482 1.00 96.88 118 THR A C 1
ATOM 904 O O . THR A 1 118 ? -5.387 -6.644 -4.763 1.00 96.88 118 THR A O 1
ATOM 907 N N . ILE A 1 119 ? -5.929 -4.801 -3.600 1.00 96.44 119 ILE A N 1
ATOM 908 C CA . ILE A 1 119 ? -4.646 -4.720 -2.887 1.00 96.44 119 ILE A CA 1
ATOM 909 C C . ILE A 1 119 ? -4.495 -5.880 -1.899 1.00 96.44 119 ILE A C 1
ATOM 911 O O . ILE A 1 119 ? -3.443 -6.515 -1.878 1.00 96.44 119 ILE A O 1
ATOM 915 N N . VAL A 1 120 ? -5.536 -6.202 -1.125 1.00 97.31 120 VAL A N 1
ATOM 916 C CA . VAL A 1 120 ? -5.525 -7.328 -0.176 1.00 97.31 120 VAL A CA 1
ATOM 917 C C . VAL A 1 120 ? -5.249 -8.641 -0.911 1.00 97.31 120 VAL A C 1
ATOM 919 O O . VAL A 1 120 ? -4.352 -9.390 -0.521 1.00 97.31 120 VAL A O 1
ATOM 922 N N . ALA A 1 121 ? -5.962 -8.905 -2.010 1.00 96.44 121 ALA A N 1
ATOM 923 C CA . ALA A 1 121 ? -5.748 -10.099 -2.822 1.00 96.44 121 ALA A CA 1
ATOM 924 C C . ALA A 1 121 ? -4.339 -10.135 -3.434 1.00 96.44 121 ALA A C 1
ATOM 926 O O . ALA A 1 121 ? -3.689 -11.179 -3.403 1.00 96.44 121 ALA A O 1
ATOM 927 N N . TRP A 1 122 ? -3.850 -8.996 -3.943 1.00 96.88 122 TRP A N 1
ATOM 928 C CA . TRP A 1 122 ? -2.509 -8.892 -4.513 1.00 96.88 122 TRP A CA 1
ATOM 929 C C . TRP A 1 122 ? -1.427 -9.213 -3.487 1.00 96.88 122 TRP A C 1
ATOM 931 O O . TRP A 1 122 ? -0.556 -10.011 -3.787 1.00 96.88 122 TRP A O 1
ATOM 941 N N . VAL A 1 123 ? -1.472 -8.639 -2.282 1.00 96.81 123 VAL A N 1
ATOM 942 C CA . VAL A 1 123 ? -0.435 -8.863 -1.259 1.00 96.81 123 VAL A CA 1
ATOM 943 C C . VAL A 1 123 ? -0.402 -10.325 -0.795 1.00 96.81 123 VAL A C 1
ATOM 945 O O . VAL A 1 123 ? 0.678 -10.872 -0.564 1.00 96.81 123 VAL A O 1
ATOM 948 N N . LYS A 1 124 ? -1.571 -10.972 -0.697 1.00 96.56 124 LYS A N 1
ATOM 949 C CA . LYS A 1 124 ? -1.697 -12.377 -0.278 1.00 96.56 124 LYS A CA 1
ATOM 950 C C . LYS A 1 124 ? -1.204 -13.351 -1.343 1.00 96.56 124 LYS A C 1
ATOM 952 O O . LYS A 1 124 ? -0.548 -14.333 -1.009 1.00 96.56 124 LYS A O 1
ATOM 957 N N . GLU A 1 125 ? -1.525 -13.091 -2.607 1.00 96.75 125 GLU A N 1
ATOM 958 C CA . GLU A 1 125 ? -1.199 -13.981 -3.723 1.00 96.75 125 GLU A CA 1
ATOM 959 C C . GLU A 1 125 ? -0.820 -13.184 -4.992 1.00 96.75 125 GLU A C 1
ATOM 961 O O . GLU A 1 125 ? -1.586 -13.132 -5.966 1.00 96.75 125 GLU A O 1
ATOM 966 N N . PRO A 1 126 ? 0.370 -12.550 -5.014 1.00 96.44 126 PRO A N 1
ATOM 967 C CA . PRO A 1 126 ? 0.867 -11.867 -6.201 1.00 96.44 126 PRO A CA 1
ATOM 968 C C . PRO A 1 126 ? 1.049 -12.868 -7.346 1.00 96.44 126 PRO A C 1
ATOM 970 O O . PRO A 1 126 ? 1.571 -13.963 -7.149 1.00 96.44 126 PRO A O 1
ATOM 973 N N . SER A 1 127 ? 0.662 -12.493 -8.566 1.00 96.75 127 SER A N 1
ATOM 974 C CA . SER A 1 127 ? 0.862 -13.346 -9.748 1.00 96.75 127 SER A CA 1
ATOM 975 C C . SER A 1 127 ? 1.078 -12.533 -11.018 1.00 96.75 127 SER A C 1
ATOM 977 O O . SER A 1 127 ? 0.634 -11.387 -11.140 1.00 96.75 127 SER A O 1
ATOM 979 N N . THR A 1 128 ? 1.768 -13.132 -11.983 1.00 94.88 128 THR A N 1
ATOM 980 C CA . THR A 1 128 ? 2.048 -12.526 -13.288 1.00 94.88 128 THR A CA 1
ATOM 981 C C . THR A 1 128 ? 0.786 -12.303 -14.113 1.00 94.88 128 THR A C 1
ATOM 983 O O . THR A 1 128 ? 0.730 -11.359 -14.895 1.00 94.88 128 THR A O 1
ATOM 986 N N . GLU A 1 129 ? -0.246 -13.116 -13.904 1.00 93.00 129 GLU A N 1
ATOM 987 C CA . GLU A 1 129 ? -1.501 -13.086 -14.658 1.00 93.00 129 GLU A CA 1
ATOM 988 C C . GLU A 1 129 ? -2.477 -12.041 -14.110 1.00 93.00 129 GLU A C 1
ATOM 990 O O . GLU A 1 129 ? -3.264 -11.475 -14.867 1.00 93.00 129 GLU A O 1
ATOM 995 N N . LYS A 1 130 ? -2.434 -11.774 -12.797 1.00 86.81 130 LYS A N 1
ATOM 996 C CA . LYS A 1 130 ? -3.349 -10.839 -12.116 1.00 86.81 130 LYS A CA 1
ATOM 997 C C . LYS A 1 130 ? -2.760 -9.433 -11.953 1.00 86.81 130 LYS A C 1
ATOM 999 O O . LYS A 1 130 ? -3.431 -8.553 -11.418 1.00 86.81 130 LYS A O 1
ATOM 1004 N N . THR A 1 131 ? -1.509 -9.206 -12.365 1.00 93.00 131 THR A N 1
ATOM 1005 C CA . THR A 1 131 ? -0.852 -7.910 -12.160 1.00 93.00 131 THR A CA 1
ATOM 1006 C C . THR A 1 131 ? -1.480 -6.811 -13.008 1.00 93.00 131 THR A C 1
ATOM 1008 O O . THR A 1 131 ? -1.683 -6.961 -14.212 1.00 93.00 131 THR A O 1
ATOM 1011 N N . LEU A 1 132 ? -1.709 -5.653 -12.392 1.00 92.94 132 LEU A N 1
ATOM 1012 C CA . LEU A 1 132 ? -2.016 -4.426 -13.125 1.00 92.94 132 LEU A CA 1
ATOM 1013 C C . LEU A 1 132 ? -0.745 -3.712 -13.605 1.00 92.94 132 LEU A C 1
ATOM 1015 O O . LEU A 1 132 ? -0.837 -2.761 -14.363 1.00 92.94 132 LEU A O 1
ATOM 1019 N N . MET A 1 133 ? 0.448 -4.154 -13.190 1.00 93.88 133 MET A N 1
ATOM 1020 C CA . MET A 1 133 ? 1.716 -3.466 -13.458 1.00 93.88 133 MET A CA 1
ATOM 1021 C C . MET A 1 133 ? 2.785 -4.434 -13.989 1.00 93.88 133 MET A C 1
ATOM 1023 O O . MET A 1 133 ? 3.798 -4.671 -13.326 1.00 93.88 133 MET A O 1
ATOM 1027 N N . PRO A 1 134 ? 2.639 -4.969 -15.215 1.00 93.38 134 PRO A N 1
ATOM 1028 C CA . PRO A 1 134 ? 3.614 -5.907 -15.777 1.00 93.38 134 PRO A CA 1
ATOM 1029 C C . PRO A 1 134 ? 5.014 -5.289 -15.941 1.00 93.38 134 PRO A C 1
ATOM 1031 O O . PRO A 1 134 ? 6.013 -6.005 -15.925 1.00 93.38 134 PRO A O 1
ATOM 1034 N N . GLY A 1 135 ? 5.110 -3.959 -16.072 1.00 91.94 135 GLY A N 1
ATOM 1035 C CA . GLY A 1 135 ? 6.386 -3.236 -16.051 1.00 91.94 135 GLY A CA 1
ATOM 1036 C C . GLY A 1 135 ? 7.119 -3.335 -14.713 1.00 91.94 135 GLY A C 1
ATOM 1037 O O . GLY A 1 135 ? 8.331 -3.531 -14.704 1.00 91.94 135 GLY A O 1
ATOM 1038 N N . ALA A 1 136 ? 6.389 -3.302 -13.594 1.00 94.19 136 ALA A N 1
ATOM 1039 C CA . ALA A 1 136 ? 6.983 -3.463 -12.272 1.00 94.19 136 ALA A CA 1
ATOM 1040 C C . ALA A 1 136 ? 7.586 -4.863 -12.100 1.00 94.19 136 ALA A C 1
ATOM 1042 O O . ALA A 1 136 ? 8.700 -4.973 -11.603 1.00 94.19 136 ALA A O 1
ATOM 1043 N N . ILE A 1 137 ? 6.917 -5.912 -12.593 1.00 95.44 137 ILE A N 1
ATOM 1044 C CA . ILE A 1 137 ? 7.465 -7.277 -12.548 1.00 95.44 137 ILE A CA 1
ATOM 1045 C C . ILE A 1 137 ? 8.760 -7.383 -13.360 1.00 95.44 137 ILE A C 1
ATOM 1047 O O . ILE A 1 137 ? 9.715 -7.998 -12.901 1.00 95.44 137 ILE A O 1
ATOM 1051 N N . ARG A 1 138 ? 8.839 -6.760 -14.544 1.00 94.06 138 ARG A N 1
ATOM 1052 C CA . ARG A 1 138 ? 10.072 -6.784 -15.353 1.00 94.06 138 ARG A CA 1
ATOM 1053 C C . ARG A 1 138 ? 11.257 -6.099 -14.668 1.00 94.06 138 ARG A C 1
ATOM 1055 O O . ARG A 1 138 ? 12.388 -6.511 -14.895 1.00 94.06 138 ARG A O 1
ATOM 1062 N N . ASN A 1 139 ? 10.997 -5.073 -13.859 1.00 91.75 139 ASN A N 1
ATOM 1063 C CA . ASN A 1 139 ? 12.041 -4.271 -13.217 1.00 91.75 139 ASN A CA 1
ATOM 1064 C C . ASN A 1 139 ? 12.425 -4.781 -11.817 1.00 91.75 139 ASN A C 1
ATOM 1066 O O . ASN A 1 139 ? 13.583 -4.668 -11.430 1.00 91.75 139 ASN A O 1
ATOM 1070 N N . PHE A 1 140 ? 11.466 -5.326 -11.063 1.00 94.38 140 PHE A N 1
ATOM 1071 C CA . PHE A 1 140 ? 11.625 -5.676 -9.644 1.00 94.38 140 PHE A CA 1
ATOM 1072 C C . PHE A 1 140 ? 11.371 -7.159 -9.338 1.00 94.38 140 PHE A C 1
ATOM 1074 O O . PHE A 1 140 ? 11.466 -7.567 -8.184 1.00 94.38 140 PHE A O 1
ATOM 1081 N N . ASN A 1 141 ? 11.082 -7.974 -10.358 1.00 95.62 141 ASN A N 1
ATOM 1082 C CA . ASN A 1 141 ? 10.545 -9.332 -10.233 1.00 95.62 141 ASN A CA 1
ATOM 1083 C C . ASN A 1 141 ? 9.152 -9.364 -9.572 1.00 95.62 141 ASN A C 1
ATOM 1085 O O . ASN A 1 141 ? 8.552 -8.334 -9.256 1.00 95.62 141 ASN A O 1
ATOM 1089 N N . LEU A 1 142 ? 8.581 -10.564 -9.437 1.00 96.50 142 LEU A N 1
ATOM 1090 C CA . LEU A 1 142 ? 7.297 -10.748 -8.767 1.00 96.50 142 LEU A CA 1
ATOM 1091 C C . LEU A 1 142 ? 7.460 -10.499 -7.260 1.00 96.50 142 LEU A C 1
ATOM 1093 O O . LEU A 1 142 ? 8.349 -11.068 -6.628 1.00 96.50 142 LEU A O 1
ATOM 1097 N N . MET A 1 143 ? 6.585 -9.666 -6.693 1.00 96.06 143 MET A N 1
ATOM 1098 C CA . MET A 1 143 ? 6.518 -9.451 -5.247 1.00 96.06 143 MET A CA 1
ATOM 1099 C C . MET A 1 143 ? 6.276 -10.798 -4.540 1.00 96.06 143 MET A C 1
ATOM 1101 O O . MET A 1 143 ? 5.368 -11.522 -4.946 1.00 96.06 143 MET A O 1
ATOM 1105 N N . PRO A 1 144 ? 7.039 -11.152 -3.492 1.00 95.56 144 PRO A N 1
ATOM 1106 C CA . PRO A 1 144 ? 6.739 -12.338 -2.698 1.00 95.56 144 PRO A CA 1
ATOM 1107 C C . PRO A 1 144 ? 5.382 -12.204 -1.984 1.00 95.56 144 PRO A C 1
ATOM 1109 O O . PRO A 1 144 ? 5.058 -11.105 -1.525 1.00 95.56 144 PRO A O 1
ATOM 1112 N N . PRO A 1 145 ? 4.601 -13.291 -1.837 1.00 96.19 145 PRO A N 1
ATOM 1113 C CA . PRO A 1 145 ? 3.378 -13.260 -1.042 1.00 96.19 145 PRO A CA 1
ATOM 1114 C C . PRO A 1 145 ? 3.708 -12.888 0.404 1.00 96.19 145 PRO A C 1
ATOM 1116 O O . PRO A 1 145 ? 4.660 -13.413 0.990 1.00 96.19 145 PRO A O 1
ATOM 1119 N N . PHE A 1 146 ? 2.920 -11.987 0.985 1.00 94.19 146 PHE A N 1
ATOM 1120 C CA . PHE A 1 146 ? 3.142 -11.502 2.341 1.00 94.19 146 PHE A CA 1
ATOM 1121 C C . PHE A 1 146 ? 1.907 -11.741 3.204 1.00 94.19 146 PHE A C 1
ATOM 1123 O O . PHE A 1 146 ? 0.832 -11.193 2.961 1.00 94.19 146 PHE A O 1
ATOM 1130 N N . VAL A 1 147 ? 2.064 -12.595 4.215 1.00 91.06 147 VAL A N 1
ATOM 1131 C CA . VAL A 1 147 ? 0.960 -13.018 5.077 1.00 91.06 147 VAL A CA 1
ATOM 1132 C C . VAL A 1 147 ? 0.843 -12.061 6.258 1.00 91.06 147 VAL A C 1
ATOM 1134 O O . VAL A 1 147 ? 1.658 -12.084 7.177 1.00 91.06 147 VAL A O 1
ATOM 1137 N N . LEU A 1 148 ? -0.205 -11.245 6.236 1.00 94.00 148 LEU A N 1
ATOM 1138 C CA . LEU A 1 148 ? -0.689 -10.461 7.368 1.00 94.00 148 LEU A CA 1
ATOM 1139 C C . LEU A 1 148 ? -2.160 -10.815 7.631 1.00 94.00 148 LEU A C 1
ATOM 1141 O O . LEU A 1 148 ? -2.828 -11.321 6.725 1.00 94.00 148 LEU A O 1
ATOM 1145 N N . PRO A 1 149 ? -2.686 -10.554 8.840 1.00 97.25 149 PRO A N 1
ATOM 1146 C CA . PRO A 1 149 ? -4.118 -10.657 9.097 1.00 97.25 149 PRO A CA 1
ATOM 1147 C C . PRO A 1 149 ? -4.925 -9.796 8.116 1.00 97.25 149 PRO A C 1
ATOM 1149 O O . PRO A 1 149 ? -4.534 -8.666 7.824 1.00 97.25 149 PRO A O 1
ATOM 1152 N N . ASP A 1 150 ? -6.075 -10.289 7.658 1.00 96.94 150 ASP A N 1
ATOM 1153 C CA . ASP A 1 150 ? -6.931 -9.547 6.719 1.00 96.94 150 ASP A CA 1
ATOM 1154 C C . ASP A 1 150 ? -7.297 -8.130 7.218 1.00 96.94 150 ASP A C 1
ATOM 1156 O O . ASP A 1 150 ? -7.124 -7.190 6.443 1.00 96.94 150 ASP A O 1
ATOM 1160 N N . PRO A 1 151 ? -7.635 -7.903 8.508 1.00 97.81 151 PRO A N 1
ATOM 1161 C CA . PRO A 1 151 ? -7.884 -6.550 9.020 1.00 97.81 151 PRO A CA 1
ATOM 1162 C C . PRO A 1 151 ? -6.680 -5.604 8.896 1.00 97.81 151 PRO A C 1
ATOM 1164 O O . PRO A 1 151 ? -6.837 -4.396 8.715 1.00 97.81 151 PRO A O 1
ATOM 1167 N N . ASP A 1 152 ? -5.463 -6.142 8.977 1.00 97.88 152 ASP A N 1
ATOM 1168 C CA . ASP A 1 152 ? -4.238 -5.359 8.837 1.00 97.88 152 ASP A CA 1
ATOM 1169 C C . ASP A 1 152 ? -4.004 -4.966 7.377 1.00 97.88 152 ASP A C 1
ATOM 1171 O O . ASP A 1 152 ? -3.634 -3.823 7.097 1.00 97.88 152 ASP A O 1
ATOM 1175 N N . LEU A 1 153 ? -4.253 -5.890 6.445 1.00 98.12 153 LEU A N 1
ATOM 1176 C CA . LEU A 1 153 ? -4.179 -5.622 5.009 1.00 98.12 153 LEU A CA 1
ATOM 1177 C C . LEU A 1 153 ? -5.262 -4.636 4.563 1.00 98.12 153 LEU A C 1
ATOM 1179 O O . LEU A 1 153 ? -4.970 -3.728 3.787 1.00 98.12 153 LEU A O 1
ATOM 1183 N N . GLU A 1 154 ? -6.482 -4.764 5.084 1.00 98.25 154 GLU A N 1
ATOM 1184 C CA . GLU A 1 154 ? -7.579 -3.823 4.844 1.00 98.25 154 GLU A CA 1
ATOM 1185 C C . GLU A 1 154 ? -7.237 -2.417 5.343 1.00 98.25 154 GLU A C 1
ATOM 1187 O O . GLU A 1 154 ? -7.489 -1.433 4.640 1.00 98.25 154 GLU A O 1
ATOM 1192 N N . ALA A 1 155 ? -6.612 -2.308 6.520 1.00 98.25 155 ALA A N 1
ATOM 1193 C CA . ALA A 1 155 ? -6.145 -1.035 7.052 1.00 98.25 155 ALA A CA 1
ATOM 1194 C C . ALA A 1 155 ? -5.081 -0.404 6.145 1.00 98.25 155 ALA A C 1
ATOM 1196 O O . ALA A 1 155 ? -5.215 0.758 5.752 1.00 98.25 155 ALA A O 1
ATOM 1197 N N . ILE A 1 156 ? -4.058 -1.173 5.752 1.00 97.81 156 ILE A N 1
ATOM 1198 C CA . ILE A 1 156 ? -3.004 -0.715 4.832 1.00 97.81 156 ILE A CA 1
ATOM 1199 C C . ILE A 1 156 ? -3.611 -0.265 3.499 1.00 97.81 156 ILE A C 1
ATOM 1201 O O . ILE A 1 156 ? -3.319 0.829 3.022 1.00 97.81 156 ILE A O 1
ATOM 1205 N N . ALA A 1 157 ? -4.482 -1.071 2.896 1.00 97.25 157 ALA A N 1
ATOM 1206 C CA . ALA A 1 157 ? -5.095 -0.743 1.617 1.00 97.25 157 ALA A CA 1
ATOM 1207 C C . ALA A 1 157 ? -6.016 0.486 1.711 1.00 97.25 157 ALA A C 1
ATOM 1209 O O . ALA A 1 157 ? -6.055 1.308 0.795 1.00 97.25 157 ALA A O 1
ATOM 1210 N N . THR A 1 158 ? -6.715 0.655 2.837 1.00 97.62 158 THR A N 1
ATOM 1211 C CA . THR A 1 158 ? -7.528 1.845 3.119 1.00 97.62 158 THR A CA 1
ATOM 1212 C C . THR A 1 158 ? -6.663 3.099 3.211 1.00 97.62 158 THR A C 1
ATOM 1214 O O . THR A 1 158 ? -6.992 4.103 2.581 1.00 97.62 158 THR A O 1
ATOM 1217 N N . TYR A 1 159 ? -5.528 3.027 3.912 1.00 96.56 159 TYR A N 1
ATOM 1218 C CA . TYR A 1 159 ? -4.540 4.107 3.955 1.00 96.56 159 TYR A CA 1
ATOM 1219 C C . TYR A 1 159 ? -4.053 4.487 2.555 1.00 96.56 159 TYR A C 1
ATOM 1221 O O . TYR A 1 159 ? -4.126 5.646 2.162 1.00 96.56 159 TYR A O 1
ATOM 1229 N N . LEU A 1 160 ? -3.629 3.498 1.773 1.00 95.06 160 LEU A N 1
ATOM 1230 C CA . LEU A 1 160 ? -3.144 3.669 0.404 1.00 95.06 160 LEU A CA 1
ATOM 1231 C C . LEU A 1 160 ? -4.184 4.312 -0.538 1.00 95.06 160 LEU A C 1
ATOM 1233 O O . LEU A 1 160 ? -3.841 5.054 -1.468 1.00 95.06 160 LEU A O 1
ATOM 1237 N N . PHE A 1 161 ? -5.470 4.061 -0.290 1.00 95.38 161 PHE A N 1
ATOM 1238 C CA . PHE A 1 161 ? -6.554 4.697 -1.027 1.00 95.38 161 PHE A CA 1
ATOM 1239 C C . PHE A 1 161 ? -6.778 6.158 -0.612 1.00 95.38 161 PHE A C 1
ATOM 1241 O O . PHE A 1 161 ? -6.895 7.016 -1.490 1.00 95.38 161 PHE A O 1
ATOM 1248 N N . GLU A 1 162 ? -6.844 6.440 0.689 1.00 94.25 162 GLU A N 1
ATOM 1249 C CA . GLU A 1 162 ? -7.223 7.755 1.231 1.00 94.25 162 GLU A CA 1
ATOM 1250 C C . GLU A 1 162 ? -6.076 8.769 1.249 1.00 94.25 162 GLU A C 1
ATOM 1252 O O . GLU A 1 162 ? -6.320 9.957 1.052 1.00 94.25 162 GLU A O 1
ATOM 1257 N N . ALA A 1 163 ? -4.842 8.313 1.459 1.00 90.38 163 ALA A N 1
ATOM 1258 C CA . ALA A 1 163 ? -3.689 9.185 1.624 1.00 90.38 163 ALA A CA 1
ATOM 1259 C C . ALA A 1 163 ? -3.170 9.766 0.305 1.00 90.38 163 ALA A C 1
ATOM 1261 O O . ALA A 1 163 ? -3.262 9.150 -0.771 1.00 90.38 163 ALA A O 1
ATOM 1262 N N . GLU A 1 164 ? -2.552 10.941 0.413 1.00 85.88 164 GLU A N 1
ATOM 1263 C CA . GLU A 1 164 ? -1.774 11.544 -0.658 1.00 85.88 164 GLU A CA 1
ATOM 1264 C C . GLU A 1 164 ? -0.318 11.096 -0.511 1.00 85.88 164 GLU A C 1
ATOM 1266 O O . GLU A 1 164 ? 0.503 11.721 0.151 1.00 85.88 164 GLU A O 1
ATOM 1271 N N . ILE A 1 165 ? 0.005 9.948 -1.113 1.00 83.69 165 ILE A N 1
ATOM 1272 C CA . ILE A 1 165 ? 1.345 9.368 -0.991 1.00 83.69 165 ILE A CA 1
ATOM 1273 C C . ILE A 1 165 ? 2.387 10.308 -1.625 1.00 83.69 165 ILE A C 1
ATOM 1275 O O . ILE A 1 165 ? 2.264 10.615 -2.819 1.00 83.69 165 ILE A O 1
ATOM 1279 N N . PRO A 1 166 ? 3.432 10.720 -0.876 1.00 80.38 166 PRO A N 1
ATOM 1280 C CA . PRO A 1 166 ? 4.491 11.575 -1.393 1.00 80.38 166 PRO A CA 1
ATOM 1281 C C . PRO A 1 166 ? 5.111 10.998 -2.662 1.00 80.38 166 PRO A C 1
ATOM 1283 O O . PRO A 1 166 ? 5.498 9.826 -2.714 1.00 80.38 166 PRO A O 1
ATOM 1286 N N . LYS A 1 167 ? 5.202 11.838 -3.691 1.00 83.06 167 LYS A N 1
ATOM 1287 C CA . LYS A 1 167 ? 5.852 11.495 -4.951 1.00 83.06 167 LYS A CA 1
ATOM 1288 C C . LYS A 1 167 ? 7.350 11.791 -4.857 1.00 83.06 167 LYS A C 1
ATOM 1290 O O . LYS A 1 167 ? 7.702 12.876 -4.395 1.00 83.06 167 LYS A O 1
ATOM 1295 N N . PRO A 1 168 ? 8.214 10.897 -5.355 1.00 77.94 168 PRO A N 1
ATOM 1296 C CA . PRO A 1 168 ? 9.644 11.163 -5.422 1.00 77.94 168 PRO A CA 1
ATOM 1297 C C . PRO A 1 168 ? 9.984 12.303 -6.395 1.00 77.94 168 PRO A C 1
ATOM 1299 O O . PRO A 1 168 ? 9.211 12.639 -7.298 1.00 77.94 168 PRO A O 1
ATOM 1302 N N . GLY A 1 169 ? 11.195 12.853 -6.286 1.00 75.50 169 GLY A N 1
ATOM 1303 C CA . GLY A 1 169 ? 11.722 13.804 -7.274 1.00 75.50 169 GLY A CA 1
ATOM 1304 C C . GLY A 1 169 ? 11.691 13.256 -8.715 1.00 75.50 169 GLY A C 1
ATOM 1305 O O . GLY A 1 169 ? 12.000 12.090 -8.954 1.00 75.50 169 GLY A O 1
ATOM 1306 N N . ASN A 1 170 ? 11.323 14.103 -9.688 1.00 72.75 170 ASN A N 1
ATOM 1307 C CA . ASN A 1 170 ? 11.182 13.772 -11.122 1.00 72.75 170 ASN A CA 1
ATOM 1308 C C . ASN A 1 170 ? 10.146 12.668 -11.452 1.00 72.75 170 ASN A C 1
ATOM 1310 O O . ASN A 1 170 ? 10.199 12.060 -12.527 1.00 72.75 170 ASN A O 1
ATOM 1314 N N . PHE A 1 171 ? 9.173 12.422 -10.566 1.00 79.62 171 PHE A N 1
ATOM 1315 C CA . PHE A 1 171 ? 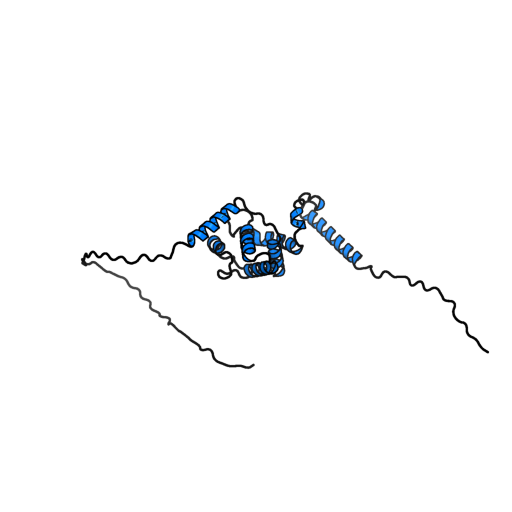8.117 11.418 -10.745 1.00 79.62 171 PHE A CA 1
ATOM 1316 C C . PHE A 1 171 ? 7.352 11.555 -12.070 1.00 79.62 171 PHE A C 1
ATOM 1318 O O . PHE A 1 171 ? 7.227 10.588 -12.824 1.00 79.62 171 PHE A O 1
ATOM 1325 N N . GLU A 1 172 ? 6.882 12.759 -12.409 1.00 80.31 172 GLU A N 1
ATOM 1326 C CA . GLU A 1 172 ? 6.122 13.002 -13.639 1.00 80.31 172 GLU A CA 1
ATOM 1327 C C . GLU A 1 172 ? 6.944 12.728 -14.904 1.00 80.31 172 GLU A C 1
ATOM 1329 O O . GLU A 1 172 ? 6.396 12.275 -15.913 1.00 80.31 172 GLU A O 1
ATOM 1334 N N . GLU A 1 173 ? 8.247 13.007 -14.878 1.00 80.31 173 GLU A N 1
ATOM 1335 C CA . GLU A 1 173 ? 9.135 12.734 -16.006 1.00 80.31 173 GLU A CA 1
ATOM 1336 C C . GLU A 1 173 ? 9.344 11.230 -16.186 1.00 80.31 173 GLU A C 1
ATOM 1338 O O . GLU A 1 173 ? 9.185 10.730 -17.302 1.00 80.31 173 GLU A O 1
ATOM 1343 N N . HIS A 1 174 ? 9.584 10.496 -15.095 1.00 78.12 174 HIS A N 1
ATOM 1344 C CA . HIS A 1 174 ? 9.687 9.037 -15.124 1.00 78.12 174 HIS A CA 1
ATOM 1345 C C . HIS A 1 174 ? 8.422 8.391 -15.711 1.00 78.12 174 HIS A C 1
ATOM 1347 O O . HIS A 1 174 ? 8.511 7.616 -16.664 1.00 78.12 174 HIS A O 1
ATOM 1353 N N . LEU A 1 175 ? 7.230 8.782 -15.239 1.00 79.12 175 LEU A N 1
ATOM 1354 C CA . LEU A 1 175 ? 5.960 8.273 -15.777 1.00 79.12 175 LEU A CA 1
ATOM 1355 C C . LEU A 1 175 ? 5.768 8.612 -17.264 1.00 79.12 175 LEU A C 1
ATOM 1357 O O . LEU A 1 175 ? 5.242 7.809 -18.040 1.00 79.12 175 LEU A O 1
ATOM 1361 N N . ARG A 1 176 ? 6.184 9.810 -17.698 1.00 82.56 176 ARG A N 1
ATOM 1362 C CA . ARG A 1 176 ? 6.149 10.192 -19.121 1.00 82.56 176 ARG A CA 1
ATOM 1363 C C . ARG A 1 176 ? 7.082 9.318 -19.954 1.00 82.56 176 ARG A C 1
ATOM 1365 O O . ARG A 1 176 ? 6.684 8.915 -21.047 1.00 82.56 176 ARG A O 1
ATOM 1372 N N . MET A 1 177 ? 8.290 9.036 -19.467 1.00 78.44 177 MET A N 1
ATOM 1373 C CA . MET A 1 177 ? 9.250 8.164 -20.146 1.00 78.44 177 MET A CA 1
ATOM 1374 C C . MET A 1 177 ? 8.734 6.728 -20.240 1.00 78.44 177 MET A C 1
ATOM 1376 O O . MET A 1 177 ? 8.752 6.161 -21.331 1.00 78.44 177 MET A O 1
ATOM 1380 N N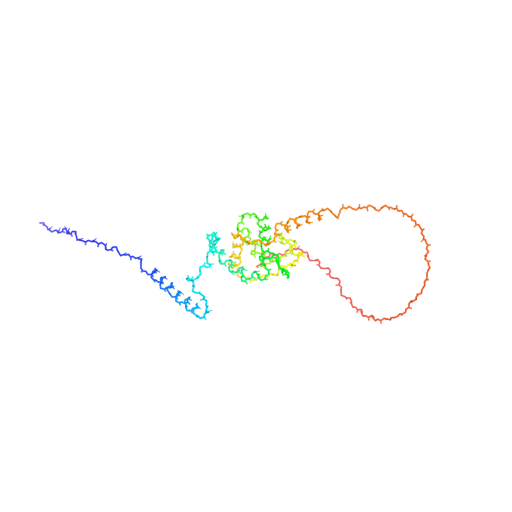 . GLU A 1 178 ? 8.190 6.177 -19.155 1.00 77.31 178 GLU A N 1
ATOM 1381 C CA . GLU A 1 178 ? 7.595 4.837 -19.139 1.00 77.31 178 GLU A CA 1
ATOM 1382 C C . GLU A 1 178 ? 6.454 4.718 -20.160 1.00 77.31 178 GLU A C 1
ATOM 1384 O O . GLU A 1 178 ? 6.471 3.829 -21.013 1.00 77.31 178 GLU A O 1
ATOM 1389 N N . ARG A 1 179 ? 5.513 5.676 -20.181 1.00 79.62 179 ARG A N 1
ATOM 1390 C CA . ARG A 1 179 ? 4.435 5.697 -21.189 1.00 79.62 179 ARG A CA 1
ATOM 1391 C C . ARG A 1 179 ? 4.964 5.773 -22.620 1.00 79.62 179 ARG A C 1
ATOM 1393 O O . ARG A 1 179 ? 4.420 5.123 -23.510 1.00 79.62 179 ARG A O 1
ATOM 1400 N N . ARG A 1 180 ? 6.022 6.552 -22.865 1.00 80.25 180 ARG A N 1
ATOM 1401 C CA . ARG A 1 180 ? 6.661 6.632 -24.190 1.00 80.25 180 ARG A CA 1
ATOM 1402 C C . ARG A 1 180 ? 7.304 5.310 -24.596 1.00 80.25 180 ARG A C 1
ATOM 1404 O O . ARG A 1 180 ? 7.238 4.976 -25.775 1.00 80.25 180 ARG A O 1
ATOM 1411 N N . GLN A 1 181 ? 7.921 4.582 -23.669 1.00 73.44 181 GLN A N 1
ATOM 1412 C CA . GLN A 1 181 ? 8.518 3.273 -23.949 1.00 73.44 181 GLN A CA 1
ATOM 1413 C C . GLN A 1 181 ? 7.443 2.231 -24.276 1.00 73.44 181 GLN A C 1
ATOM 1415 O O . GLN A 1 181 ? 7.562 1.531 -25.280 1.00 73.44 181 GLN A O 1
ATOM 1420 N N . LEU A 1 182 ? 6.351 2.189 -23.503 1.00 66.69 182 LEU A N 1
ATOM 1421 C CA . LEU A 1 182 ? 5.214 1.300 -23.776 1.00 66.69 182 LEU A CA 1
ATOM 1422 C C . LEU A 1 182 ? 4.575 1.588 -25.145 1.00 66.69 182 LEU A C 1
ATOM 1424 O O . LEU A 1 182 ? 4.296 0.661 -25.902 1.00 66.69 182 LEU A O 1
ATOM 1428 N N . ASN A 1 183 ? 4.412 2.866 -25.504 1.00 65.94 183 ASN A N 1
ATOM 1429 C CA . ASN A 1 183 ? 3.829 3.259 -26.790 1.00 65.94 183 ASN A CA 1
ATOM 1430 C C . ASN A 1 183 ? 4.757 2.990 -27.990 1.00 65.94 183 ASN A C 1
ATOM 1432 O O . ASN A 1 183 ? 4.267 2.749 -29.091 1.00 65.94 183 ASN A O 1
ATOM 1436 N N . GLN A 1 184 ? 6.081 3.016 -27.799 1.00 59.47 184 GLN A N 1
ATOM 1437 C CA . GLN A 1 184 ? 7.057 2.697 -28.851 1.00 59.47 184 GLN A CA 1
ATOM 1438 C C . GLN A 1 184 ? 7.264 1.183 -29.029 1.00 59.47 184 GLN A C 1
ATOM 1440 O O . GLN A 1 184 ? 7.537 0.737 -30.140 1.00 59.47 184 GLN A O 1
ATOM 1445 N N . GLY A 1 185 ? 7.055 0.374 -27.984 1.00 53.12 185 GLY A N 1
ATOM 1446 C CA . GLY A 1 185 ? 7.100 -1.093 -28.065 1.00 53.12 185 GLY A CA 1
ATOM 1447 C C . GLY A 1 185 ? 5.929 -1.735 -28.828 1.00 53.12 185 GLY A C 1
ATOM 1448 O O . GLY A 1 185 ? 6.000 -2.912 -29.171 1.00 53.12 185 GLY A O 1
ATOM 1449 N N . GLY A 1 186 ? 4.866 -0.975 -29.125 1.00 49.56 186 GLY A N 1
ATOM 1450 C CA . GLY A 1 186 ? 3.703 -1.426 -29.904 1.00 49.56 186 GLY A CA 1
ATOM 1451 C C . GLY A 1 186 ? 3.864 -1.343 -31.429 1.00 49.56 186 GLY A C 1
ATOM 1452 O O . GLY A 1 186 ? 2.974 -1.772 -32.159 1.00 49.56 186 GLY A O 1
ATOM 1453 N N . GLN A 1 187 ? 4.982 -0.809 -31.933 1.00 47.56 187 GLN A N 1
ATOM 1454 C CA . GLN A 1 187 ? 5.284 -0.711 -33.366 1.00 47.56 187 GLN A CA 1
ATOM 1455 C C . GLN A 1 187 ? 6.623 -1.396 -33.656 1.00 47.56 187 GLN A C 1
ATOM 1457 O O . GLN A 1 187 ? 7.642 -0.727 -33.797 1.00 47.56 187 GLN A O 1
ATOM 1462 N N . GLY A 1 188 ? 6.670 -2.733 -33.715 1.00 49.56 188 GLY A N 1
ATOM 1463 C CA . GLY A 1 188 ? 7.978 -3.355 -33.947 1.00 49.56 188 GLY A CA 1
ATOM 1464 C C . GLY A 1 188 ? 8.131 -4.862 -34.080 1.00 49.56 188 GLY A C 1
ATOM 1465 O O . GLY A 1 188 ? 9.273 -5.284 -34.090 1.00 49.56 188 GLY A O 1
ATOM 1466 N N . PHE A 1 189 ? 7.085 -5.687 -34.215 1.00 46.38 189 PHE A N 1
ATOM 1467 C CA . PHE A 1 189 ? 7.266 -7.130 -34.499 1.00 46.38 189 PHE A CA 1
ATOM 1468 C C . PHE A 1 189 ? 6.182 -7.695 -35.428 1.00 46.38 189 PHE A C 1
ATOM 1470 O O . PHE A 1 189 ? 5.584 -8.733 -35.171 1.00 46.38 189 PHE A O 1
ATOM 1477 N N . GLY A 1 190 ? 5.904 -6.987 -36.523 1.00 50.09 190 GLY A N 1
ATOM 1478 C CA . GLY A 1 190 ? 4.841 -7.356 -37.459 1.00 50.09 190 GLY A CA 1
ATOM 1479 C C . GLY A 1 190 ? 5.090 -6.858 -38.872 1.00 50.09 190 GLY A C 1
ATOM 1480 O O . GLY A 1 190 ? 4.219 -6.242 -39.473 1.00 50.09 190 GLY A O 1
ATOM 1481 N N . GLN A 1 191 ? 6.286 -7.085 -39.414 1.00 45.91 191 GLN A N 1
ATOM 1482 C CA . GLN A 1 191 ? 6.484 -6.962 -40.853 1.00 45.91 191 GLN A CA 1
ATOM 1483 C C . GLN A 1 191 ? 7.450 -8.043 -41.318 1.00 45.91 191 GLN A C 1
ATOM 1485 O O . GLN A 1 191 ? 8.660 -7.843 -41.399 1.00 45.91 191 GLN A O 1
ATOM 1490 N N . GLY A 1 192 ? 6.882 -9.218 -41.598 1.00 50.72 192 GLY A N 1
ATOM 1491 C CA . GLY A 1 192 ? 7.532 -10.222 -42.424 1.00 50.72 192 GLY A CA 1
ATOM 1492 C C . GLY A 1 192 ? 7.893 -9.578 -43.757 1.00 50.72 192 GLY A C 1
ATOM 1493 O O . GLY A 1 192 ? 7.042 -9.392 -44.624 1.00 50.72 192 GLY A O 1
ATOM 1494 N N . ARG A 1 193 ? 9.158 -9.181 -43.901 1.00 43.91 193 ARG A N 1
ATOM 1495 C CA . ARG A 1 193 ? 9.728 -8.859 -45.202 1.00 43.91 193 ARG A CA 1
ATOM 1496 C C . ARG A 1 193 ? 10.013 -10.182 -45.886 1.00 43.91 193 ARG A C 1
ATOM 1498 O O . ARG A 1 193 ? 10.780 -10.998 -45.384 1.00 43.91 193 ARG A O 1
ATOM 1505 N N . GLY A 1 194 ? 9.298 -10.386 -46.985 1.00 39.91 194 GLY A N 1
ATOM 1506 C CA . GLY A 1 194 ? 9.335 -11.593 -47.782 1.00 39.91 194 GLY A CA 1
ATOM 1507 C C . GLY A 1 194 ? 10.746 -11.999 -48.188 1.00 39.91 194 GLY A C 1
ATOM 1508 O O . GLY A 1 194 ? 11.630 -11.173 -48.417 1.00 39.91 194 GLY A O 1
ATOM 1509 N N . PHE A 1 195 ? 10.900 -13.312 -48.309 1.00 42.19 195 PHE A N 1
ATOM 1510 C CA . PHE A 1 195 ? 11.976 -13.970 -49.024 1.00 42.19 195 PHE A CA 1
ATOM 1511 C C . PHE A 1 195 ? 12.006 -13.467 -50.475 1.00 42.19 195 PHE A C 1
ATOM 1513 O O . PHE A 1 195 ? 11.322 -13.987 -51.353 1.00 42.19 195 PHE A O 1
ATOM 1520 N N . GLY A 1 196 ? 12.790 -12.419 -50.718 1.00 41.09 196 GLY A N 1
ATOM 1521 C CA . GLY A 1 196 ? 13.219 -12.007 -52.047 1.00 41.09 196 GLY A CA 1
ATOM 1522 C C . GLY A 1 196 ? 14.401 -12.869 -52.459 1.00 41.09 196 GLY A C 1
ATOM 1523 O O .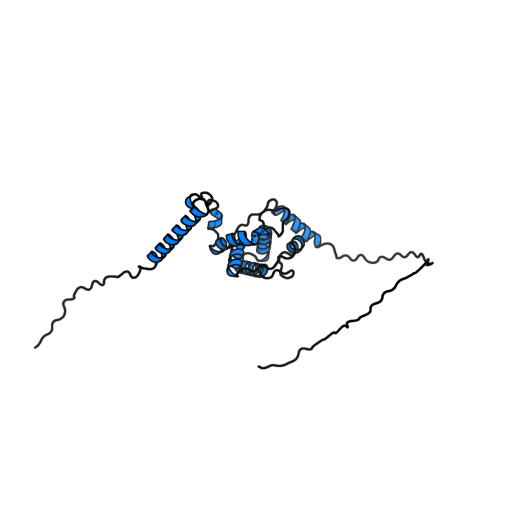 GLY A 1 196 ? 15.525 -12.639 -52.017 1.00 41.09 196 GLY A O 1
ATOM 1524 N N . GLY A 1 197 ? 14.131 -13.895 -53.263 1.00 44.28 197 GLY A N 1
ATOM 1525 C CA . GLY A 1 197 ? 15.155 -14.759 -53.827 1.00 44.28 197 GLY A CA 1
ATOM 1526 C C . GLY A 1 197 ? 16.171 -13.972 -54.653 1.00 44.28 197 GLY A C 1
ATOM 1527 O O . GLY A 1 197 ? 15.813 -13.143 -55.485 1.00 44.28 197 GLY A O 1
ATOM 1528 N N . ASN A 1 198 ? 17.447 -14.284 -54.450 1.00 38.31 198 ASN A N 1
ATOM 1529 C CA . ASN A 1 198 ? 18.468 -14.097 -55.467 1.00 38.31 198 ASN A CA 1
ATOM 1530 C C . ASN A 1 198 ? 19.505 -15.207 -55.314 1.00 38.31 198 ASN A C 1
ATOM 1532 O O . ASN A 1 198 ? 20.351 -15.185 -54.422 1.00 38.31 198 ASN A O 1
ATOM 1536 N N . GLY A 1 199 ? 19.389 -16.213 -56.177 1.00 38.88 199 GLY A N 1
ATOM 1537 C CA . GLY A 1 199 ? 20.373 -17.272 -56.287 1.00 38.88 199 GLY A CA 1
ATOM 1538 C C . GLY A 1 199 ? 21.676 -16.739 -56.871 1.00 38.88 199 GLY A C 1
ATOM 1539 O O . GLY A 1 199 ? 21.675 -16.091 -57.917 1.00 38.88 199 GLY A O 1
ATOM 1540 N N . ARG A 1 200 ? 22.797 -17.090 -56.239 1.00 41.56 200 ARG A N 1
ATOM 1541 C CA . ARG A 1 200 ? 24.033 -17.408 -56.954 1.00 41.56 200 ARG A CA 1
ATOM 1542 C C . ARG A 1 200 ? 24.646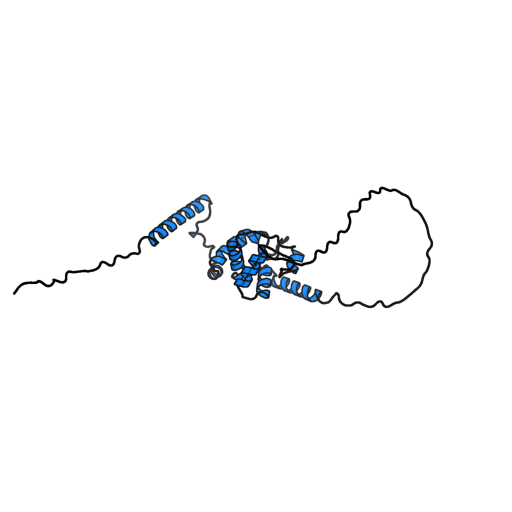 -18.662 -56.357 1.00 41.56 200 ARG A C 1
ATOM 1544 O O . ARG A 1 200 ? 24.824 -18.799 -55.154 1.00 41.56 200 ARG A O 1
ATOM 1551 N N . ASN A 1 201 ? 24.882 -19.573 -57.279 1.00 40.28 201 ASN A N 1
ATOM 1552 C CA . ASN A 1 201 ? 25.406 -20.911 -57.149 1.00 40.28 201 ASN A CA 1
ATOM 1553 C C . ASN A 1 201 ? 26.927 -20.828 -56.948 1.00 40.28 201 ASN A C 1
ATOM 1555 O O . ASN A 1 201 ? 27.583 -20.125 -57.714 1.00 40.28 201 ASN A O 1
ATOM 1559 N N . LEU A 1 202 ? 27.481 -21.538 -55.966 1.00 38.00 202 LEU A N 1
ATOM 1560 C CA . LEU A 1 202 ? 28.881 -21.970 -55.976 1.00 38.00 202 LEU A CA 1
ATOM 1561 C C . LEU A 1 202 ? 29.023 -23.230 -55.121 1.00 38.00 202 LEU A C 1
ATOM 1563 O O . LEU A 1 202 ? 29.203 -23.211 -53.908 1.00 38.00 202 LEU A O 1
ATOM 1567 N N . SER A 1 203 ? 28.884 -24.340 -55.835 1.00 43.28 203 SER A N 1
ATOM 1568 C CA . SER A 1 203 ? 29.382 -25.665 -55.503 1.00 43.28 203 SER A CA 1
ATOM 1569 C C . SER A 1 203 ? 30.881 -25.631 -55.189 1.00 43.28 203 SER A C 1
ATOM 1571 O O . SER A 1 203 ? 31.661 -25.258 -56.061 1.00 43.28 203 SER A O 1
ATOM 1573 N N . GLN A 1 204 ? 31.282 -26.149 -54.025 1.00 45.62 204 GLN A N 1
ATOM 1574 C CA . GLN A 1 204 ? 32.286 -27.217 -53.944 1.00 45.62 204 GLN A CA 1
ATOM 1575 C C . GLN A 1 204 ? 32.329 -27.822 -52.536 1.00 45.62 204 GLN A C 1
ATOM 1577 O O . GLN A 1 204 ? 32.680 -27.178 -51.555 1.00 45.62 204 GLN A O 1
ATOM 1582 N N . ASN A 1 205 ? 31.952 -29.096 -52.483 1.00 40.62 205 ASN A N 1
ATOM 1583 C CA . ASN A 1 205 ? 32.199 -30.028 -51.397 1.00 40.62 205 ASN A CA 1
ATOM 1584 C C . ASN A 1 205 ? 33.457 -30.830 -51.747 1.00 40.62 205 ASN A C 1
ATOM 1586 O O . ASN A 1 205 ? 33.378 -31.595 -52.702 1.00 40.62 205 ASN A O 1
ATOM 1590 N N . GLN A 1 206 ? 34.549 -30.661 -50.996 1.00 40.16 206 GLN A N 1
ATOM 1591 C CA . GLN A 1 206 ? 35.635 -31.623 -50.704 1.00 40.16 206 GLN A CA 1
ATOM 1592 C C . GLN A 1 206 ? 36.364 -31.032 -49.478 1.00 40.16 206 GLN A C 1
ATOM 1594 O O . GLN A 1 206 ? 36.659 -29.845 -49.490 1.00 40.16 206 GLN A O 1
ATOM 1599 N N . GLY A 1 207 ? 36.686 -31.687 -48.369 1.00 33.50 207 GLY A N 1
ATOM 1600 C CA . GLY A 1 207 ? 36.664 -33.078 -47.950 1.00 33.50 207 GLY A CA 1
ATOM 1601 C C . GLY A 1 207 ? 37.781 -33.236 -46.902 1.00 33.50 207 GLY A C 1
ATOM 1602 O O . GLY A 1 207 ? 38.868 -32.722 -47.133 1.00 33.50 207 GLY A O 1
ATOM 1603 N N . LEU A 1 208 ? 37.501 -33.976 -45.817 1.00 34.62 208 LEU A N 1
ATOM 1604 C CA . LEU A 1 208 ? 38.457 -34.634 -44.894 1.00 34.62 208 LEU A CA 1
ATOM 1605 C C . LEU A 1 208 ? 39.337 -33.691 -44.028 1.00 34.62 208 LEU A C 1
ATOM 1607 O O . LEU A 1 208 ? 39.724 -32.618 -44.455 1.00 34.62 208 LEU A O 1
ATOM 1611 N N . HIS A 1 209 ? 39.688 -33.934 -42.764 1.00 40.81 209 HIS A N 1
ATOM 1612 C CA . HIS A 1 209 ? 40.033 -35.102 -41.935 1.00 40.81 209 HIS A CA 1
ATOM 1613 C C . HIS A 1 209 ? 39.869 -34.651 -40.452 1.00 40.81 209 HIS A C 1
ATOM 1615 O O . HIS A 1 209 ? 39.899 -33.454 -40.200 1.00 40.81 209 HIS A O 1
ATOM 1621 N N . THR A 1 210 ? 39.758 -35.423 -39.369 1.00 39.09 210 THR A N 1
ATOM 1622 C CA . THR A 1 210 ? 39.625 -36.847 -39.035 1.00 39.09 210 THR A CA 1
ATOM 1623 C C . THR A 1 210 ? 39.288 -36.901 -37.539 1.00 39.09 210 THR A C 1
ATOM 1625 O O . THR A 1 210 ? 39.908 -36.214 -36.734 1.00 39.09 210 THR A O 1
ATOM 1628 N N . ASN A 1 211 ? 38.312 -37.744 -37.225 1.00 36.75 211 ASN A N 1
ATOM 1629 C CA . ASN A 1 211 ? 38.078 -38.544 -36.020 1.00 36.75 211 ASN A CA 1
ATOM 1630 C C . ASN A 1 211 ? 39.256 -38.706 -35.025 1.00 36.75 211 ASN A C 1
ATOM 1632 O O . ASN A 1 211 ? 40.391 -38.878 -35.475 1.00 36.75 211 ASN A O 1
ATOM 1636 N N . THR A 1 212 ? 38.965 -38.824 -33.715 1.00 36.31 212 THR A N 1
ATOM 1637 C CA . THR A 1 212 ? 39.225 -40.048 -32.900 1.00 36.31 212 THR A CA 1
ATOM 1638 C C . THR A 1 212 ? 39.011 -39.817 -31.385 1.00 36.31 212 THR A C 1
ATOM 1640 O O . THR A 1 212 ? 39.838 -39.188 -30.735 1.00 36.31 212 THR A O 1
ATOM 1643 N N . LEU A 1 213 ? 37.938 -40.457 -30.878 1.00 33.50 213 LEU A N 1
ATOM 1644 C CA . LEU A 1 213 ? 37.731 -41.139 -29.574 1.00 33.50 213 LEU A CA 1
ATOM 1645 C C . LEU A 1 213 ? 37.701 -40.280 -28.286 1.00 33.50 213 LEU A C 1
ATOM 1647 O O . LEU A 1 213 ? 38.535 -39.417 -28.066 1.00 33.50 213 LEU A O 1
ATOM 1651 N N . ARG A 1 214 ? 36.776 -40.506 -27.344 1.00 35.03 214 ARG A N 1
ATOM 1652 C CA . ARG A 1 214 ? 36.483 -41.803 -26.713 1.00 35.03 214 ARG A CA 1
ATOM 1653 C C . ARG A 1 214 ? 35.151 -41.785 -25.948 1.00 35.03 214 ARG A C 1
ATOM 1655 O O . ARG A 1 214 ? 34.751 -40.762 -25.403 1.00 35.03 214 ARG A O 1
ATOM 1662 N N . GLU A 1 215 ? 34.524 -42.955 -25.927 1.00 35.00 215 GLU A N 1
ATOM 1663 C CA . GLU A 1 215 ? 33.228 -43.299 -25.344 1.00 35.00 215 GLU A CA 1
ATOM 1664 C C . GLU A 1 215 ? 33.152 -43.130 -23.817 1.00 35.00 215 GLU A C 1
ATOM 1666 O O . GLU A 1 215 ? 34.126 -43.376 -23.102 1.00 35.00 215 GLU A O 1
ATOM 1671 N N . SER A 1 216 ? 31.943 -42.854 -23.325 1.00 37.97 216 SER A N 1
ATOM 1672 C CA . SER A 1 216 ? 31.325 -43.682 -22.283 1.00 37.97 216 SER A CA 1
ATOM 1673 C C . SER A 1 216 ? 29.809 -43.483 -22.306 1.00 37.97 216 SER A C 1
ATOM 1675 O O . SER A 1 216 ? 29.289 -42.452 -21.877 1.00 37.97 216 SER A O 1
ATOM 1677 N N . GLU A 1 217 ? 29.134 -44.486 -22.849 1.00 37.22 217 GLU A N 1
ATOM 1678 C CA . GLU A 1 217 ? 27.705 -44.740 -22.736 1.00 37.22 217 GLU A CA 1
ATOM 1679 C C . GLU A 1 217 ? 27.329 -44.985 -21.267 1.00 37.22 217 GLU A C 1
ATOM 1681 O O . GLU A 1 217 ? 27.989 -45.774 -20.593 1.00 37.22 217 GLU A O 1
ATOM 1686 N N . THR A 1 218 ? 26.228 -44.396 -20.798 1.00 38.88 218 THR A N 1
ATOM 1687 C CA . THR A 1 218 ? 25.265 -45.120 -19.960 1.00 38.88 218 THR A CA 1
ATOM 1688 C C . THR A 1 218 ? 23.851 -44.703 -20.343 1.00 38.88 218 THR A C 1
ATOM 1690 O O . THR A 1 218 ? 23.445 -43.546 -20.245 1.00 38.88 218 THR A O 1
ATOM 1693 N N . ASP A 1 219 ? 23.138 -45.704 -20.833 1.00 34.00 219 ASP A N 1
ATOM 1694 C CA . ASP A 1 219 ? 21.765 -45.715 -21.301 1.00 34.00 219 ASP A CA 1
ATOM 1695 C C . ASP A 1 219 ? 20.804 -45.920 -20.116 1.00 34.00 219 ASP A C 1
ATOM 1697 O O . ASP A 1 219 ? 21.104 -46.688 -19.197 1.00 34.00 219 ASP A O 1
ATOM 1701 N N . SER A 1 220 ? 19.656 -45.238 -20.122 1.00 36.47 220 SER A N 1
ATOM 1702 C CA . SER A 1 220 ? 18.438 -45.611 -19.381 1.00 36.47 220 SER A CA 1
ATOM 1703 C C . SER A 1 220 ? 17.262 -44.726 -19.824 1.00 36.47 220 SER A C 1
ATOM 1705 O O . SER A 1 220 ? 17.268 -43.525 -19.542 1.00 36.47 220 SER A O 1
ATOM 1707 N N . PRO A 1 221 ? 16.229 -45.288 -20.480 1.00 46.94 221 PRO A N 1
ATOM 1708 C CA . PRO A 1 221 ? 15.059 -44.546 -20.930 1.00 46.94 221 PRO A CA 1
ATOM 1709 C C . PRO A 1 221 ? 13.912 -44.652 -19.912 1.00 46.94 221 PRO A C 1
ATOM 1711 O O . PRO A 1 221 ? 13.514 -45.751 -19.525 1.00 46.94 221 PRO A O 1
ATOM 1714 N N . SER A 1 222 ? 13.317 -43.524 -19.518 1.00 39.69 222 SER A N 1
ATOM 1715 C CA . SER A 1 222 ? 12.008 -43.500 -18.853 1.00 39.69 222 SER A CA 1
ATOM 1716 C C . SER A 1 222 ? 10.956 -42.927 -19.802 1.00 39.69 222 SER A C 1
ATOM 1718 O O . SER A 1 222 ? 11.084 -41.839 -20.362 1.00 39.69 222 SER A O 1
ATOM 1720 N N . GLY A 1 223 ? 9.950 -43.761 -20.057 1.00 35.66 223 GLY A N 1
ATOM 1721 C CA . GLY A 1 223 ? 8.973 -43.612 -21.121 1.00 35.66 223 GLY A CA 1
ATOM 1722 C C . GLY A 1 223 ? 7.958 -42.494 -20.913 1.00 35.66 223 GLY A C 1
ATOM 1723 O O . GLY A 1 223 ? 7.536 -42.171 -19.804 1.00 35.66 223 GLY A O 1
ATOM 1724 N N . SER A 1 224 ? 7.514 -41.973 -22.054 1.00 34.28 224 SER A N 1
ATOM 1725 C CA . SER A 1 224 ? 6.286 -41.205 -22.215 1.00 34.28 224 SER A CA 1
ATOM 1726 C C . SER A 1 224 ? 5.069 -42.052 -21.840 1.00 34.28 224 SER A C 1
ATOM 1728 O O . SER A 1 224 ? 4.811 -43.084 -22.456 1.00 34.28 224 SER A O 1
ATOM 1730 N N . GLY A 1 225 ? 4.300 -41.585 -20.859 1.00 32.38 225 GLY A N 1
ATOM 1731 C CA . GLY A 1 225 ? 2.987 -42.114 -20.506 1.00 32.38 225 GLY A CA 1
ATOM 1732 C C . GLY A 1 225 ? 1.934 -41.026 -20.662 1.00 32.38 225 GLY A C 1
ATOM 1733 O O . GLY A 1 225 ? 1.640 -40.299 -19.719 1.00 32.38 225 GLY A O 1
ATOM 1734 N N . HIS A 1 226 ? 1.378 -40.906 -21.865 1.00 36.38 226 HIS A N 1
ATOM 1735 C CA . HIS A 1 226 ? 0.156 -40.151 -22.121 1.00 36.38 226 HIS A CA 1
ATOM 1736 C C . HIS A 1 226 ? -1.004 -40.919 -21.471 1.00 36.38 226 HIS A C 1
ATOM 1738 O O . HIS A 1 226 ? -1.354 -42.006 -21.926 1.00 36.38 226 HIS A O 1
ATOM 1744 N N . VAL A 1 227 ? -1.602 -40.377 -20.410 1.00 38.84 227 VAL A N 1
ATOM 1745 C CA . VAL A 1 227 ? -2.837 -40.918 -19.829 1.00 38.84 227 VAL A CA 1
ATOM 1746 C C . VAL A 1 227 ? -3.931 -39.871 -19.986 1.00 38.84 227 VAL A C 1
ATOM 1748 O O . VAL A 1 227 ? -4.019 -38.901 -19.240 1.00 38.84 227 VAL A O 1
ATOM 1751 N N . SER A 1 228 ? -4.760 -40.071 -21.008 1.00 39.91 228 SER A N 1
ATOM 1752 C CA . SER A 1 228 ? -6.092 -39.482 -21.097 1.00 39.91 228 SER A CA 1
ATOM 1753 C C . SER A 1 228 ? -7.035 -40.322 -20.239 1.00 39.91 228 SER A C 1
ATOM 1755 O O . SER A 1 228 ? -7.283 -41.478 -20.574 1.00 39.91 228 SER A O 1
ATOM 1757 N N . ILE A 1 229 ? -7.593 -39.752 -19.170 1.00 40.34 229 ILE A N 1
ATOM 1758 C CA . ILE A 1 229 ? -8.796 -40.304 -18.537 1.00 40.34 229 ILE A CA 1
ATOM 1759 C C . ILE A 1 229 ? -9.969 -39.382 -18.836 1.00 40.34 229 ILE A C 1
ATOM 1761 O O . ILE A 1 229 ? -9.911 -38.167 -18.659 1.00 40.34 229 ILE A O 1
ATOM 1765 N N . LYS A 1 230 ? -11.004 -40.016 -19.382 1.00 44.22 230 LYS A N 1
ATOM 1766 C CA . LYS A 1 230 ? -12.280 -39.439 -19.769 1.00 44.22 230 LYS A CA 1
ATOM 1767 C C . LYS A 1 230 ? -13.100 -39.076 -18.536 1.00 44.22 230 LYS A C 1
ATOM 1769 O O . LYS A 1 230 ? -13.134 -39.806 -17.553 1.00 44.22 230 LYS A O 1
ATOM 1774 N N . GLN A 1 231 ? -13.808 -37.967 -18.679 1.00 43.78 231 GLN A N 1
ATOM 1775 C CA . GLN A 1 231 ? -14.958 -37.572 -17.886 1.00 43.78 231 GLN A CA 1
ATOM 1776 C C . GLN A 1 231 ? -16.114 -38.559 -18.116 1.00 43.78 231 GLN A C 1
ATOM 1778 O O . GLN A 1 231 ? -16.565 -38.682 -19.253 1.00 43.78 231 GLN A O 1
ATOM 1783 N N . SER A 1 232 ? -16.608 -39.210 -17.063 1.00 49.53 232 SER A N 1
ATOM 1784 C CA . SER A 1 232 ? -17.994 -39.698 -16.966 1.00 49.53 232 SER A CA 1
ATOM 1785 C C . SER A 1 232 ? -18.249 -40.328 -15.595 1.00 49.53 232 SER A C 1
ATOM 1787 O O . SER A 1 232 ? -17.569 -41.295 -15.262 1.00 49.53 232 SER A O 1
ATOM 1789 N N . GLU A 1 233 ? -19.291 -39.820 -14.915 1.00 47.94 233 GLU A N 1
ATOM 1790 C CA . GLU A 1 233 ? -20.158 -40.549 -13.961 1.00 47.94 233 GLU A CA 1
ATOM 1791 C C . GLU A 1 233 ? -19.553 -40.938 -12.589 1.00 47.94 233 GLU A C 1
ATOM 1793 O O . GLU A 1 233 ? -18.377 -41.249 -12.491 1.00 47.94 233 GLU A O 1
ATOM 1798 N N . LEU A 1 234 ? -20.232 -40.935 -11.434 1.00 42.75 234 LEU A N 1
ATOM 1799 C CA . LEU A 1 234 ? -21.635 -40.863 -10.977 1.00 42.75 234 LEU A CA 1
ATOM 1800 C C . LEU A 1 234 ? -21.544 -40.465 -9.473 1.00 42.75 234 LEU A C 1
ATOM 1802 O O . LEU A 1 234 ? -20.635 -40.915 -8.784 1.00 42.75 234 LEU A O 1
ATOM 1806 N N . THR A 1 235 ? -22.243 -39.425 -9.007 1.00 46.56 235 THR A N 1
ATOM 1807 C CA . THR A 1 235 ? -23.416 -39.488 -8.097 1.00 46.56 235 THR A CA 1
ATOM 1808 C C . THR A 1 235 ? -23.309 -40.377 -6.842 1.00 46.56 235 THR A C 1
ATOM 1810 O O . THR A 1 235 ? -23.071 -41.574 -6.945 1.00 46.56 235 THR A O 1
ATOM 1813 N N . GLU A 1 236 ? -23.677 -39.759 -5.711 1.00 51.22 236 GLU A N 1
ATOM 1814 C CA . GLU A 1 236 ? -24.109 -40.327 -4.415 1.00 51.22 236 GLU A CA 1
ATOM 1815 C C . GLU A 1 236 ? -23.044 -40.951 -3.494 1.00 51.22 236 GLU A C 1
ATOM 1817 O O . GLU A 1 236 ? -22.683 -42.117 -3.624 1.00 51.22 236 GLU A O 1
ATOM 1822 N N . LEU A 1 237 ? -22.598 -40.179 -2.491 1.00 42.41 237 LEU A N 1
ATOM 1823 C CA . LEU A 1 237 ? -23.061 -40.236 -1.087 1.00 42.41 237 LEU A CA 1
ATOM 1824 C C . LEU A 1 237 ? -22.420 -39.106 -0.263 1.00 42.41 237 LEU A C 1
ATOM 1826 O O . LEU A 1 237 ? -21.213 -38.841 -0.459 1.00 42.41 237 LEU A O 1
#